Protein AF-A0A6N2MHB3-F1 (afdb_monomer)

InterPro domains:
  IPR006816 ELMO domain [PF04727] (66-157)
  IPR006816 ELMO domain [PS51335] (1-168)
  IPR050868 Engulfment and cell motility domain-containing protein [PTHR12771] (67-184)

pLDDT: mean 75.57, std 24.71, range [28.34, 98.5]

Sequence (187 aa):
MDGRGGSFVAVRRISQGLERGNNTCHSTSAEVVAGSAAWLGRGLSCVCAQRGEYDARPSFDLTPVQKSFQDLLQKREGDRSVWEYPFAVAGVNITFMLIQMLDLEAVKPRTLVGATFLKFLAENDSAFDLLYCITFKLMDHEWLTIQASYMDFNAVMKSTRCQLERELLSEDITLLEDLPSYTLLAQ

Radius of gyration: 18.68 Å; Cα contacts (8 Å, |Δi|>4): 139; chains: 1; bounding box: 52×52×45 Å

Mean predicted aligned error: 13.63 Å

Structure (mmCIF, N/CA/C/O backbone):
data_AF-A0A6N2MHB3-F1
#
_entry.id   AF-A0A6N2MHB3-F1
#
loop_
_atom_site.group_PDB
_atom_site.id
_atom_site.type_symbol
_atom_site.label_atom_id
_atom_site.label_alt_id
_atom_site.label_comp_id
_atom_site.label_asym_id
_atom_site.label_entity_id
_atom_site.label_seq_id
_atom_site.pdbx_PDB_ins_code
_atom_site.Cartn_x
_atom_site.Cartn_y
_atom_site.Cartn_z
_atom_site.occupancy
_atom_site.B_iso_or_equiv
_atom_site.auth_seq_id
_atom_site.auth_comp_id
_atom_site.auth_asym_id
_atom_site.auth_atom_id
_atom_site.pdbx_PDB_model_num
ATOM 1 N N . MET A 1 1 ? -7.499 -37.656 -27.628 1.00 39.53 1 MET A N 1
ATOM 2 C CA . MET A 1 1 ? -6.761 -36.415 -27.922 1.00 39.53 1 MET A CA 1
ATOM 3 C C . MET A 1 1 ? -6.951 -35.500 -26.741 1.00 39.53 1 MET A C 1
ATOM 5 O O . MET A 1 1 ? -8.068 -35.098 -26.441 1.00 39.53 1 MET A O 1
ATOM 9 N N . ASP A 1 2 ? -5.853 -35.344 -26.027 1.00 36.84 2 ASP A N 1
ATOM 10 C CA . ASP A 1 2 ? -5.722 -34.775 -24.701 1.00 36.84 2 ASP A CA 1
ATOM 11 C C . ASP A 1 2 ? -5.869 -33.253 -24.649 1.00 36.84 2 ASP A C 1
ATOM 13 O O . ASP A 1 2 ? -5.630 -32.544 -25.624 1.00 36.84 2 ASP A O 1
ATOM 17 N N . GLY A 1 3 ? -6.126 -32.775 -23.431 1.00 38.41 3 GLY A N 1
ATOM 18 C CA . GLY A 1 3 ? -5.298 -31.716 -22.865 1.00 38.41 3 GLY A CA 1
ATOM 19 C C . GLY A 1 3 ? -5.757 -30.283 -23.100 1.00 38.41 3 GLY A C 1
ATOM 20 O O . GLY A 1 3 ? -5.264 -29.586 -23.981 1.00 38.41 3 GLY A O 1
ATOM 21 N N . ARG A 1 4 ? -6.564 -29.766 -22.172 1.00 39.72 4 ARG A N 1
ATOM 22 C CA . ARG A 1 4 ? -6.443 -28.358 -21.770 1.00 39.72 4 ARG A CA 1
ATOM 23 C C . ARG A 1 4 ? -6.585 -28.250 -20.257 1.00 39.72 4 ARG A C 1
ATOM 25 O O . ARG A 1 4 ? -7.567 -27.748 -19.727 1.00 39.72 4 ARG A O 1
ATOM 32 N N . GLY A 1 5 ? -5.590 -28.818 -19.575 1.00 36.78 5 GLY A N 1
ATOM 33 C CA . GLY A 1 5 ? -5.376 -28.610 -18.151 1.00 36.78 5 GLY A CA 1
ATOM 34 C C . GLY A 1 5 ? -5.099 -27.132 -17.908 1.00 36.78 5 GLY A C 1
ATOM 35 O O . GLY A 1 5 ? -4.105 -26.595 -18.395 1.00 36.78 5 GLY A O 1
ATOM 36 N N . GLY A 1 6 ? -6.008 -26.469 -17.196 1.00 35.78 6 GLY A N 1
ATOM 37 C CA . GLY A 1 6 ? -5.756 -25.145 -16.653 1.00 35.78 6 GLY A CA 1
ATOM 38 C C . GLY A 1 6 ? -4.581 -25.236 -15.687 1.00 35.78 6 GLY A C 1
ATOM 39 O O . GLY A 1 6 ? -4.660 -25.920 -14.669 1.00 35.78 6 GLY A O 1
ATOM 40 N N . SER A 1 7 ? -3.480 -24.575 -16.028 1.00 40.09 7 SER A N 1
ATOM 41 C CA . SER A 1 7 ? -2.339 -24.417 -15.133 1.00 40.09 7 SER A CA 1
ATOM 42 C C . SER A 1 7 ? -2.729 -23.431 -14.033 1.00 40.09 7 SER A C 1
ATOM 44 O O . SER A 1 7 ? -2.545 -22.224 -14.173 1.00 40.09 7 SER A O 1
ATOM 46 N N . PHE A 1 8 ? -3.305 -23.941 -12.945 1.00 35.09 8 PHE A N 1
ATOM 47 C CA . PHE A 1 8 ? -3.437 -23.186 -11.705 1.00 35.09 8 PHE A CA 1
ATOM 48 C C . PHE A 1 8 ? -2.027 -22.974 -11.148 1.00 35.09 8 PHE A C 1
ATOM 50 O O . PHE A 1 8 ? -1.369 -23.919 -10.712 1.00 35.09 8 PHE A O 1
ATOM 57 N N . VAL A 1 9 ? -1.539 -21.736 -11.179 1.00 40.03 9 VAL A N 1
ATOM 58 C CA . VAL A 1 9 ? -0.317 -21.369 -10.461 1.00 40.03 9 VAL A CA 1
ATOM 59 C C . VAL A 1 9 ? -0.686 -21.285 -8.984 1.00 40.03 9 VAL A C 1
ATOM 61 O O . VAL A 1 9 ? -1.143 -20.258 -8.492 1.00 40.03 9 VAL A O 1
ATOM 64 N N . ALA A 1 10 ? -0.547 -22.402 -8.272 1.00 37.44 10 ALA A N 1
ATOM 65 C CA . ALA A 1 10 ? -0.596 -22.400 -6.820 1.00 37.44 10 ALA A CA 1
ATOM 66 C C . ALA A 1 10 ? 0.658 -21.682 -6.304 1.00 37.44 10 ALA A C 1
ATOM 68 O O . ALA A 1 10 ? 1.777 -22.183 -6.438 1.00 37.44 10 ALA A O 1
ATOM 69 N N . VAL A 1 11 ? 0.477 -20.493 -5.729 1.00 38.12 11 VAL A N 1
ATOM 70 C CA . VAL A 1 11 ? 1.548 -19.766 -5.044 1.00 38.12 11 VAL A CA 1
ATOM 71 C C . VAL A 1 11 ? 1.927 -20.565 -3.796 1.00 38.12 11 VAL A C 1
ATOM 73 O O . VAL A 1 11 ? 1.197 -20.599 -2.807 1.00 38.12 11 VAL A O 1
ATOM 76 N N . ARG A 1 12 ? 3.064 -21.263 -3.854 1.00 36.91 12 ARG A N 1
ATOM 77 C CA . ARG A 1 12 ? 3.658 -21.929 -2.690 1.00 36.91 12 ARG A CA 1
ATOM 78 C C . ARG A 1 12 ? 4.255 -20.881 -1.760 1.00 36.91 12 ARG A C 1
ATOM 80 O O . ARG A 1 12 ? 5.048 -20.044 -2.183 1.00 36.91 12 ARG A O 1
ATOM 87 N N . ARG A 1 13 ? 3.919 -20.975 -0.477 1.00 44.66 13 ARG A N 1
ATOM 88 C CA . ARG A 1 13 ? 4.475 -20.125 0.574 1.00 44.66 13 ARG A CA 1
ATOM 89 C C . ARG A 1 13 ? 5.773 -20.720 1.125 1.00 44.66 13 ARG A C 1
ATOM 91 O O . ARG A 1 13 ? 5.813 -21.899 1.465 1.00 44.66 13 ARG A O 1
ATOM 98 N N . ILE A 1 14 ? 6.818 -19.899 1.227 1.00 39.16 14 ILE A N 1
ATOM 99 C CA . ILE A 1 14 ? 8.118 -20.260 1.812 1.00 39.16 14 ILE A CA 1
ATOM 100 C C . ILE A 1 14 ? 7.992 -20.326 3.336 1.00 39.16 14 ILE A C 1
ATOM 102 O O . ILE A 1 14 ? 7.373 -19.465 3.955 1.00 39.16 14 ILE A O 1
ATOM 106 N N . SER A 1 15 ? 8.592 -21.355 3.929 1.00 34.16 15 SER A N 1
ATOM 107 C CA . SER A 1 15 ? 8.687 -21.575 5.368 1.00 34.16 15 SER A CA 1
ATOM 108 C C . SER A 1 15 ? 10.163 -21.762 5.748 1.00 34.16 15 SER A C 1
ATOM 110 O O . SER A 1 15 ? 10.804 -22.641 5.180 1.00 34.16 15 SER A O 1
ATOM 112 N N . GLN A 1 16 ? 10.717 -20.973 6.677 1.00 38.44 16 GLN A N 1
ATOM 113 C CA . GLN A 1 16 ? 12.042 -21.203 7.281 1.00 38.44 16 GLN A CA 1
ATOM 114 C C . GLN A 1 16 ? 11.950 -21.425 8.794 1.00 38.44 16 GLN A C 1
ATOM 116 O O . GLN A 1 16 ? 11.277 -20.673 9.503 1.00 38.44 16 GLN A O 1
ATOM 121 N N . GLY A 1 17 ? 12.594 -22.507 9.239 1.00 34.00 17 GLY A N 1
ATOM 122 C CA . GLY A 1 17 ? 12.798 -22.900 10.631 1.00 34.00 17 GLY A CA 1
ATOM 123 C C . GLY A 1 17 ? 13.968 -22.150 11.264 1.00 34.00 17 GLY A C 1
ATOM 124 O O . GLY A 1 17 ? 14.873 -21.688 10.574 1.00 34.00 17 GLY A O 1
ATOM 125 N N . LEU A 1 18 ? 13.886 -22.018 12.582 1.00 33.81 18 LEU A N 1
ATOM 126 C CA . LEU A 1 18 ? 14.735 -21.237 13.476 1.00 33.81 18 LEU A CA 1
ATOM 127 C C . LEU A 1 18 ? 16.101 -21.896 13.740 1.00 33.81 18 LEU A C 1
ATOM 129 O O . LEU A 1 18 ? 16.118 -23.045 14.155 1.00 33.81 18 LEU A O 1
ATOM 133 N N . GLU A 1 19 ? 17.192 -21.125 13.635 1.00 28.34 19 GLU A N 1
ATOM 134 C CA . GLU A 1 19 ? 18.367 -21.176 14.528 1.00 28.34 19 GLU A CA 1
ATOM 135 C C . GLU A 1 19 ? 19.031 -19.771 14.578 1.00 28.34 19 GLU A C 1
ATOM 137 O O . GLU A 1 19 ? 19.569 -19.274 13.596 1.00 28.34 19 GLU A O 1
ATOM 142 N N . ARG A 1 20 ? 18.955 -19.144 15.761 1.00 35.47 20 ARG A N 1
ATOM 143 C CA . ARG A 1 20 ? 19.978 -18.310 16.433 1.00 35.47 20 ARG A CA 1
ATOM 144 C C . ARG A 1 20 ? 20.647 -17.120 15.694 1.00 35.47 20 ARG A C 1
ATOM 146 O O . ARG A 1 20 ? 21.737 -17.242 15.151 1.00 35.47 20 ARG A O 1
ATOM 153 N N . GLY A 1 21 ? 20.112 -15.914 15.938 1.00 34.88 21 GLY A N 1
ATOM 154 C CA . GLY A 1 21 ? 20.880 -14.653 16.008 1.00 34.88 21 GLY A CA 1
ATOM 155 C C . GLY A 1 21 ? 20.801 -13.704 14.798 1.00 34.88 21 GLY A C 1
ATOM 156 O O . GLY A 1 21 ? 21.173 -14.069 13.693 1.00 34.88 21 GLY A O 1
ATOM 157 N N . ASN A 1 22 ? 20.428 -12.447 15.085 1.00 36.66 22 ASN A N 1
ATOM 158 C CA . ASN A 1 22 ? 20.337 -11.241 14.236 1.00 36.66 22 ASN A CA 1
ATOM 159 C C . ASN A 1 22 ? 19.101 -11.030 13.325 1.00 36.66 22 ASN A C 1
ATOM 161 O O . ASN A 1 22 ? 18.688 -11.890 12.553 1.00 36.66 22 ASN A O 1
ATOM 165 N N . ASN A 1 23 ? 18.562 -9.804 13.438 1.00 44.16 23 ASN A N 1
ATOM 166 C CA . ASN A 1 23 ? 17.377 -9.170 12.831 1.00 44.16 23 ASN A CA 1
ATOM 167 C C . ASN A 1 23 ? 16.981 -9.636 11.420 1.00 44.16 23 ASN A C 1
ATOM 169 O O . ASN A 1 23 ? 17.162 -8.918 10.437 1.00 44.16 23 ASN A O 1
ATOM 173 N N . THR A 1 24 ? 16.344 -10.801 11.332 1.00 35.97 24 THR A N 1
ATOM 174 C CA . THR A 1 24 ? 15.863 -11.348 10.063 1.00 35.97 24 THR A CA 1
ATOM 175 C C . THR A 1 24 ? 14.499 -12.004 10.273 1.00 35.97 24 THR A C 1
ATOM 177 O O . THR A 1 24 ? 14.322 -12.839 11.157 1.00 35.97 24 THR A O 1
ATOM 180 N N . CYS A 1 25 ? 13.505 -11.589 9.487 1.00 33.62 25 CYS A N 1
ATOM 181 C CA . CYS A 1 25 ? 12.133 -12.092 9.538 1.00 33.62 25 CYS A CA 1
ATOM 182 C C . CYS A 1 25 ? 12.030 -13.505 8.920 1.00 33.62 25 CYS A C 1
ATOM 184 O O . CYS A 1 25 ? 12.177 -13.667 7.707 1.00 33.62 25 CYS A O 1
ATOM 186 N N . HIS A 1 26 ? 11.741 -14.522 9.737 1.00 31.28 26 HIS A N 1
ATOM 187 C CA . HIS A 1 26 ? 11.532 -15.912 9.305 1.00 31.28 26 HIS A CA 1
ATOM 188 C C . HIS A 1 26 ? 10.235 -16.487 9.906 1.00 31.28 26 HIS A C 1
ATOM 190 O O . HIS A 1 26 ? 9.889 -16.178 11.042 1.00 31.28 26 HIS A O 1
ATOM 196 N N . SER A 1 27 ? 9.510 -17.325 9.154 1.00 36.12 27 SER A N 1
ATOM 197 C CA . SER A 1 27 ? 8.289 -18.032 9.592 1.00 36.12 27 SER A CA 1
ATOM 198 C C . SER A 1 27 ? 8.237 -19.433 8.965 1.00 36.12 27 SER A C 1
ATOM 200 O O . SER A 1 27 ? 8.610 -19.556 7.800 1.00 36.12 27 SER A O 1
ATOM 202 N N . THR A 1 28 ? 7.799 -20.470 9.703 1.00 33.25 28 THR A N 1
ATOM 203 C CA . THR A 1 28 ? 7.666 -21.884 9.264 1.00 33.25 28 THR A CA 1
ATOM 204 C C . THR A 1 28 ? 6.246 -22.470 9.441 1.00 33.25 28 THR A C 1
ATOM 206 O O . THR A 1 28 ? 5.480 -21.986 10.264 1.00 33.25 28 THR A O 1
ATOM 209 N N . SER A 1 29 ? 5.956 -23.510 8.636 1.00 40.91 29 SER A N 1
ATOM 210 C CA . SER A 1 29 ? 4.721 -24.255 8.253 1.00 40.91 29 SER A CA 1
ATOM 211 C C . SER A 1 29 ? 3.823 -24.845 9.363 1.00 40.91 29 SER A C 1
ATOM 213 O O . SER A 1 29 ? 4.296 -25.044 10.470 1.00 40.91 29 SER A O 1
ATOM 215 N N . ALA A 1 30 ? 2.598 -25.350 9.132 1.00 34.53 30 ALA A N 1
ATOM 216 C CA . ALA A 1 30 ? 1.521 -25.163 8.143 1.00 34.53 30 ALA A CA 1
ATOM 217 C C . ALA A 1 30 ? 0.322 -26.016 8.626 1.00 34.53 30 ALA A C 1
ATOM 219 O O . ALA A 1 30 ? 0.483 -27.219 8.817 1.00 34.53 30 ALA A O 1
ATOM 220 N N . GLU A 1 31 ? -0.871 -25.435 8.754 1.00 28.66 31 GLU A N 1
ATOM 221 C CA . GLU A 1 31 ? -2.130 -26.182 8.877 1.00 28.66 31 GLU A CA 1
ATOM 222 C C . GLU A 1 31 ? -3.105 -25.674 7.813 1.00 28.66 31 GLU A C 1
ATOM 224 O O . GLU A 1 31 ? -3.301 -24.468 7.651 1.00 28.66 31 GLU A O 1
ATOM 229 N N . VAL A 1 32 ? -3.689 -26.596 7.047 1.00 38.06 32 VAL A N 1
ATOM 230 C CA . VAL A 1 32 ? -4.777 -26.284 6.118 1.00 38.06 32 VAL A CA 1
ATOM 231 C C . VAL A 1 32 ? -6.048 -26.203 6.950 1.00 38.06 32 VAL A C 1
ATOM 233 O O . VAL A 1 32 ? -6.678 -27.221 7.227 1.00 38.06 32 VAL A O 1
ATOM 236 N N . VAL A 1 33 ? -6.415 -24.997 7.372 1.00 38.03 33 VAL A N 1
ATOM 237 C CA . VAL A 1 33 ? -7.719 -24.743 7.983 1.00 38.03 33 VAL A CA 1
ATOM 238 C C . VAL A 1 33 ? -8.576 -24.047 6.940 1.00 38.03 33 VAL A C 1
ATOM 240 O O . VAL A 1 33 ? -8.228 -22.976 6.448 1.00 38.03 33 VAL A O 1
ATOM 243 N N . ALA A 1 34 ? -9.687 -24.683 6.571 1.00 40.19 34 ALA A N 1
ATOM 244 C CA . ALA A 1 34 ? -10.743 -24.037 5.809 1.00 40.19 34 ALA A CA 1
ATOM 245 C C . ALA A 1 34 ? -11.191 -22.791 6.592 1.00 40.19 34 ALA A C 1
ATOM 247 O O . ALA A 1 34 ? -11.795 -22.913 7.656 1.00 40.19 34 ALA A O 1
ATOM 248 N N . GLY A 1 35 ? -10.8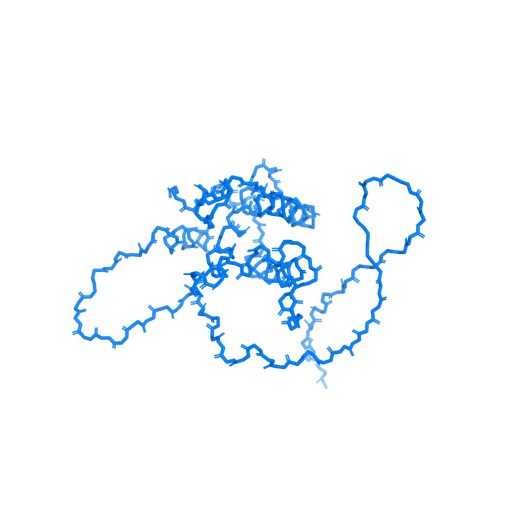07 -21.608 6.108 1.00 39.44 35 GLY A N 1
ATOM 249 C CA . GLY A 1 35 ? -11.076 -20.341 6.777 1.00 39.44 35 GLY A CA 1
ATOM 250 C C . GLY A 1 35 ? -12.576 -20.135 6.960 1.00 39.44 35 GLY A C 1
ATOM 251 O O . GLY A 1 35 ? -13.343 -20.168 5.996 1.00 39.44 35 GLY A O 1
ATOM 252 N N . SER A 1 36 ? -12.995 -19.943 8.209 1.00 38.12 36 SER A N 1
ATOM 253 C CA . SER A 1 36 ? -14.367 -19.596 8.563 1.00 38.12 36 SER A CA 1
ATOM 254 C C . SER A 1 36 ? -14.808 -18.346 7.806 1.00 38.12 36 SER A C 1
ATOM 256 O O . SER A 1 36 ? -14.154 -17.306 7.850 1.00 38.12 36 SER A O 1
ATOM 258 N N . ALA A 1 37 ? -15.966 -18.434 7.158 1.00 42.00 37 ALA A N 1
ATOM 259 C CA . ALA A 1 37 ? -16.557 -17.391 6.327 1.00 42.00 37 ALA A CA 1
ATOM 260 C C . ALA A 1 37 ? -17.161 -16.216 7.137 1.00 42.00 37 ALA A C 1
ATOM 262 O O . ALA A 1 37 ? -18.194 -15.657 6.773 1.00 42.00 37 ALA A O 1
ATOM 263 N N . ALA A 1 38 ? -16.535 -15.845 8.258 1.00 49.72 38 ALA A N 1
ATOM 264 C CA . ALA A 1 38 ? -17.048 -14.864 9.216 1.00 49.72 38 ALA A CA 1
ATOM 265 C C . ALA A 1 38 ? -17.007 -13.407 8.704 1.00 49.72 38 ALA A C 1
ATOM 267 O O . ALA A 1 38 ? -17.595 -12.525 9.325 1.00 49.72 38 ALA A O 1
ATOM 268 N N . TRP A 1 39 ? -16.368 -13.158 7.557 1.00 45.66 39 TRP A N 1
ATOM 269 C CA . TRP A 1 39 ? -16.228 -11.828 6.947 1.00 45.66 39 TRP A CA 1
ATOM 270 C C . TRP A 1 39 ? -17.245 -11.540 5.837 1.00 45.66 39 TRP A C 1
ATOM 272 O O . TRP A 1 39 ? -17.357 -10.403 5.391 1.00 45.66 39 TRP A O 1
ATOM 282 N N . LEU A 1 40 ? -18.050 -12.529 5.426 1.00 50.38 40 LEU A N 1
ATOM 283 C CA . LEU A 1 40 ? -19.026 -12.393 4.331 1.00 50.38 40 LEU A CA 1
ATOM 284 C C . LEU A 1 40 ? -20.207 -11.441 4.628 1.00 50.38 40 LEU A C 1
ATOM 286 O O . LEU A 1 40 ? -21.096 -11.301 3.794 1.00 50.38 40 LEU A O 1
ATOM 290 N N . GLY A 1 41 ? -20.239 -10.793 5.796 1.00 43.91 41 GLY A N 1
ATOM 291 C CA . GLY A 1 41 ? -21.317 -9.885 6.204 1.00 43.91 41 GLY A CA 1
ATOM 292 C C . GLY A 1 41 ? -21.006 -8.388 6.100 1.00 43.91 41 GLY A C 1
ATOM 293 O O . GLY A 1 41 ? -21.919 -7.585 6.266 1.00 43.91 41 GLY A O 1
ATOM 294 N N . ARG A 1 42 ? -19.752 -7.988 5.848 1.00 50.03 42 ARG A N 1
ATOM 295 C CA . ARG A 1 42 ? -19.368 -6.578 5.653 1.00 50.03 42 ARG A CA 1
ATOM 296 C C . ARG A 1 42 ? -18.636 -6.484 4.324 1.00 50.03 42 ARG A C 1
ATOM 298 O O . ARG A 1 42 ? -17.466 -6.837 4.235 1.00 50.03 42 ARG A O 1
ATOM 305 N N . GLY A 1 43 ? -19.381 -6.157 3.272 1.00 45.59 43 GLY A N 1
ATOM 306 C CA . GLY A 1 43 ? -18.882 -6.175 1.901 1.00 45.59 43 GLY A CA 1
ATOM 307 C C . GLY A 1 43 ? -17.639 -5.304 1.752 1.00 45.59 43 GLY A C 1
ATOM 308 O O . GLY A 1 43 ? -17.707 -4.100 1.965 1.00 45.59 43 GLY A O 1
ATOM 309 N N . LEU A 1 44 ? -16.521 -5.920 1.371 1.00 47.06 44 LEU A N 1
ATOM 310 C CA . LEU A 1 44 ? -15.371 -5.207 0.828 1.00 47.06 44 LEU A CA 1
ATOM 311 C C . LEU A 1 44 ? -15.837 -4.616 -0.505 1.00 47.06 44 LEU A C 1
ATOM 313 O O . LEU A 1 44 ? -16.098 -5.366 -1.453 1.00 47.06 44 LEU A O 1
ATOM 317 N N . SER A 1 45 ? -16.053 -3.301 -0.547 1.00 50.16 45 SER A N 1
ATOM 318 C CA . SER A 1 45 ? -16.455 -2.630 -1.778 1.00 50.16 45 SER A CA 1
ATOM 319 C C . SER A 1 45 ? -15.325 -2.806 -2.781 1.00 50.16 45 SER A C 1
ATOM 321 O O . SER A 1 45 ? -14.166 -2.523 -2.491 1.00 50.16 45 SER A O 1
ATOM 323 N N . CYS A 1 46 ? -15.614 -3.316 -3.977 1.00 46.78 46 CYS A N 1
ATOM 324 C CA . CYS A 1 46 ? -14.589 -3.291 -5.003 1.00 46.78 46 CYS A CA 1
ATOM 325 C C . CYS A 1 46 ? -14.292 -1.819 -5.325 1.00 46.78 46 CYS A C 1
ATOM 327 O O . CYS A 1 46 ? -15.170 -1.097 -5.799 1.00 46.78 46 CYS A O 1
ATOM 329 N N . VAL A 1 47 ? -13.040 -1.396 -5.131 1.00 52.34 47 VAL A N 1
ATOM 330 C CA . VAL A 1 47 ? -12.529 -0.055 -5.490 1.00 52.34 47 VAL A CA 1
ATOM 331 C C . VAL A 1 47 ? -12.924 0.354 -6.925 1.00 52.34 47 VAL A C 1
ATOM 333 O O . VAL A 1 47 ? -13.040 1.535 -7.241 1.00 52.34 47 VAL A O 1
ATOM 336 N N . CYS A 1 48 ? -13.201 -0.623 -7.793 1.00 46.66 48 CYS A N 1
ATOM 337 C CA . CYS A 1 48 ? -13.571 -0.438 -9.192 1.00 46.66 48 CYS A CA 1
ATOM 338 C C . CYS A 1 48 ? -15.075 -0.206 -9.467 1.00 46.66 48 CYS A C 1
ATOM 340 O O . CYS A 1 48 ? -15.411 0.085 -10.614 1.00 46.66 48 CYS A O 1
ATOM 342 N N . ALA A 1 49 ? -15.993 -0.359 -8.500 1.00 44.50 49 ALA A N 1
ATOM 343 C CA . ALA A 1 49 ? -17.432 -0.227 -8.775 1.00 44.50 49 ALA A CA 1
ATOM 344 C C . ALA A 1 49 ? -18.240 0.392 -7.624 1.00 44.50 49 ALA A C 1
ATOM 346 O O . ALA A 1 49 ? -19.077 -0.262 -7.010 1.00 44.50 49 ALA A O 1
ATOM 347 N N . GLN A 1 50 ? -18.090 1.697 -7.404 1.00 43.72 50 GLN A N 1
ATOM 348 C CA . GLN A 1 50 ? -19.136 2.470 -6.731 1.00 43.72 50 GLN A CA 1
ATOM 349 C C . GLN A 1 50 ? -20.062 3.085 -7.799 1.00 43.72 50 GLN A C 1
ATOM 351 O O . GLN A 1 50 ? -19.913 4.242 -8.185 1.00 43.72 50 GLN A O 1
ATOM 356 N N . ARG A 1 51 ? -21.015 2.302 -8.328 1.00 42.22 51 ARG A N 1
ATOM 357 C CA . ARG A 1 51 ? -22.146 2.841 -9.107 1.00 42.22 51 ARG A CA 1
ATOM 358 C C . ARG A 1 51 ? -23.314 3.057 -8.148 1.00 42.22 51 ARG A C 1
ATOM 360 O O . ARG A 1 51 ? -24.056 2.128 -7.859 1.00 42.22 51 ARG A O 1
ATOM 367 N N . GLY A 1 52 ? -23.427 4.274 -7.620 1.00 46.91 52 GLY A N 1
ATOM 368 C CA . GLY A 1 52 ? -24.571 4.706 -6.820 1.00 46.91 52 GLY A CA 1
ATOM 369 C C . GLY A 1 52 ? -25.805 4.902 -7.699 1.00 46.91 52 GLY A C 1
ATOM 370 O O . GLY A 1 52 ? -25.762 5.612 -8.702 1.00 46.91 52 GLY A O 1
ATOM 371 N N . GLU A 1 53 ? -26.893 4.247 -7.320 1.00 57.62 53 GLU A N 1
ATOM 372 C CA . GLU A 1 53 ? -28.188 4.255 -7.990 1.00 57.62 53 GLU A CA 1
ATOM 373 C C . GLU A 1 53 ? -29.066 5.351 -7.372 1.00 57.62 53 GLU A C 1
ATOM 375 O O . GLU A 1 53 ? -29.894 5.068 -6.518 1.00 57.62 53 GLU A O 1
ATOM 380 N N . TYR A 1 54 ? -28.851 6.618 -7.753 1.00 44.34 54 TYR A N 1
ATOM 381 C CA . TYR A 1 54 ? -29.752 7.731 -7.420 1.00 44.34 54 TYR A CA 1
ATOM 382 C C . TYR A 1 54 ? -29.770 8.740 -8.577 1.00 44.34 54 TYR A C 1
ATOM 384 O O . TYR A 1 54 ? -28.749 9.342 -8.911 1.00 44.34 54 TYR A O 1
ATOM 392 N N . ASP A 1 55 ? -30.937 8.901 -9.205 1.00 42.38 55 ASP A N 1
ATOM 393 C CA . ASP A 1 55 ? -31.210 9.836 -10.300 1.00 42.38 55 ASP A CA 1
ATOM 394 C C . ASP A 1 55 ? -31.040 11.305 -9.869 1.00 42.38 55 ASP A C 1
ATOM 396 O O . ASP A 1 55 ? -31.983 11.988 -9.478 1.00 42.38 55 ASP A O 1
ATOM 400 N N . ALA A 1 56 ? -29.823 11.821 -9.986 1.00 42.75 56 ALA A N 1
ATOM 401 C CA . ALA A 1 56 ? -29.529 13.228 -10.227 1.00 42.75 56 ALA A CA 1
ATOM 402 C C . ALA A 1 56 ? -28.137 13.276 -10.858 1.00 42.75 56 ALA A C 1
ATOM 404 O O . ALA A 1 56 ? -27.229 12.623 -10.355 1.00 42.75 56 ALA A O 1
ATOM 405 N N . ARG A 1 57 ? -27.967 13.992 -11.978 1.00 53.72 57 ARG A N 1
ATOM 406 C CA . ARG A 1 57 ? -26.692 14.093 -12.718 1.00 53.72 57 ARG A CA 1
ATOM 407 C C . ARG A 1 57 ? -25.497 14.211 -11.746 1.00 53.72 57 ARG A C 1
ATOM 409 O O . ARG A 1 57 ? -25.355 15.277 -11.145 1.00 53.72 57 ARG A O 1
ATOM 416 N N . PRO A 1 58 ? -24.648 13.179 -11.582 1.00 48.38 58 PRO A N 1
ATOM 417 C CA . PRO A 1 58 ? -23.518 13.278 -10.678 1.00 48.38 58 PRO A CA 1
ATOM 418 C C . PRO A 1 58 ? -22.442 14.104 -11.374 1.00 48.38 58 PRO A C 1
ATOM 420 O O . PRO A 1 58 ? -22.113 13.850 -12.536 1.00 48.38 58 PRO A O 1
ATOM 423 N N . SER A 1 59 ? -21.894 15.096 -10.676 1.00 48.53 59 SER A N 1
ATOM 424 C CA . SER A 1 59 ? -20.594 15.643 -11.056 1.00 48.53 59 SER A CA 1
ATOM 425 C C . SER A 1 59 ? -19.618 14.469 -11.114 1.00 48.53 59 SER A C 1
ATOM 427 O O . SER A 1 59 ? -19.467 13.744 -10.135 1.00 48.53 59 SER A O 1
ATOM 429 N N . PHE A 1 60 ? -19.022 14.245 -12.280 1.00 53.47 60 PHE A N 1
ATOM 430 C CA . PHE A 1 60 ? -18.103 13.147 -12.598 1.00 53.47 60 PHE A CA 1
ATOM 431 C C . PHE A 1 60 ? -16.725 13.304 -11.921 1.00 53.47 60 PHE A C 1
ATOM 433 O O . PHE A 1 60 ? -15.717 12.855 -12.463 1.00 53.47 60 PHE A O 1
ATOM 440 N N . ASP A 1 61 ? -16.649 13.948 -10.758 1.00 58.94 61 ASP A N 1
ATOM 441 C CA . ASP A 1 61 ? -15.378 14.149 -10.071 1.00 58.94 61 ASP A CA 1
ATOM 442 C C . ASP A 1 61 ? -15.110 12.973 -9.139 1.00 58.94 61 ASP A C 1
ATOM 444 O O . ASP A 1 61 ? -15.684 12.843 -8.057 1.00 58.94 61 ASP A O 1
ATOM 448 N N . LEU A 1 62 ? -14.236 12.086 -9.612 1.00 65.88 62 LEU A N 1
ATOM 449 C CA . LEU A 1 62 ? -13.625 11.037 -8.807 1.00 65.88 62 LEU A CA 1
ATOM 450 C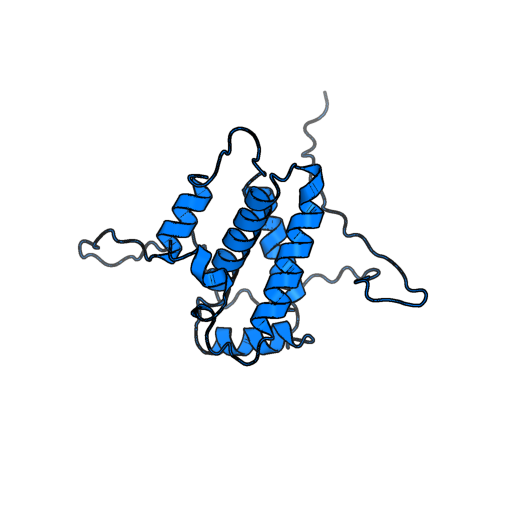 C . LEU A 1 62 ? -12.940 11.657 -7.587 1.00 65.88 62 LEU A C 1
ATOM 452 O O . LEU A 1 62 ? -12.324 12.722 -7.681 1.00 65.88 62 LEU A O 1
ATOM 456 N N . THR A 1 63 ? -12.983 10.959 -6.452 1.00 80.00 63 THR A N 1
ATOM 457 C CA . THR A 1 63 ? -12.167 11.350 -5.300 1.00 80.00 63 THR A CA 1
ATOM 458 C C . THR A 1 63 ? -10.677 11.321 -5.682 1.00 80.00 63 THR A C 1
ATOM 460 O O . THR A 1 63 ? -10.288 10.559 -6.575 1.00 80.00 63 THR A O 1
ATOM 463 N N . PRO A 1 64 ? -9.807 12.103 -5.014 1.00 81.12 64 PRO A N 1
ATOM 464 C CA . PRO A 1 64 ? -8.369 12.095 -5.297 1.00 81.12 64 PRO A CA 1
ATOM 465 C C . PRO A 1 64 ? -7.763 10.683 -5.294 1.00 81.12 64 PRO A C 1
ATOM 467 O O . PRO A 1 64 ? -7.033 10.315 -6.210 1.00 81.12 64 PRO A O 1
ATOM 470 N N . VAL A 1 65 ? -8.172 9.845 -4.336 1.00 83.44 65 VAL A N 1
ATOM 471 C CA . VAL A 1 65 ? -7.752 8.438 -4.238 1.00 83.44 65 VAL A CA 1
ATOM 472 C C . VAL A 1 65 ? -8.219 7.619 -5.444 1.00 83.44 65 VAL A C 1
ATOM 474 O O . VAL A 1 65 ? -7.434 6.864 -6.014 1.00 83.44 65 VAL A O 1
ATOM 477 N N . GLN A 1 66 ? -9.474 7.782 -5.876 1.00 83.12 66 GLN A N 1
ATOM 478 C CA . GLN A 1 66 ? -10.001 7.088 -7.055 1.00 83.12 66 GLN A CA 1
ATOM 479 C C . GLN A 1 66 ? -9.259 7.491 -8.332 1.00 83.12 66 GLN A C 1
ATOM 481 O O . GLN A 1 66 ? -8.928 6.629 -9.146 1.00 83.12 66 GLN A O 1
ATOM 486 N N . LYS A 1 67 ? -8.961 8.784 -8.496 1.00 86.50 67 LYS A N 1
ATOM 487 C CA . LYS A 1 67 ? -8.189 9.287 -9.635 1.00 86.50 67 LYS A CA 1
ATOM 488 C C . LYS A 1 67 ? -6.766 8.724 -9.631 1.00 86.50 67 LYS A C 1
ATOM 490 O O . LYS A 1 67 ? -6.328 8.173 -10.637 1.00 86.50 67 LYS A O 1
ATOM 495 N N . SER A 1 68 ? -6.091 8.767 -8.486 1.00 88.31 68 SER A N 1
ATOM 496 C CA . SER A 1 68 ? -4.735 8.236 -8.329 1.00 88.31 68 SER A CA 1
ATOM 497 C C . SER A 1 68 ? -4.660 6.730 -8.606 1.00 88.31 68 SER A C 1
ATOM 499 O O . SER A 1 68 ? -3.759 6.249 -9.299 1.00 88.31 68 SER A O 1
ATOM 501 N N . PHE A 1 69 ? -5.654 5.967 -8.142 1.00 87.75 69 PHE A N 1
ATOM 502 C CA . PHE A 1 69 ? -5.744 4.541 -8.441 1.00 87.75 69 PHE A CA 1
ATOM 503 C C . PHE A 1 69 ? -6.067 4.277 -9.921 1.00 87.75 69 PHE A C 1
ATOM 505 O O . PHE A 1 69 ? -5.553 3.322 -10.503 1.00 87.75 69 PHE A O 1
ATOM 512 N N . GLN A 1 70 ? -6.862 5.132 -10.573 1.00 88.56 70 GLN A N 1
ATOM 513 C CA . GLN A 1 70 ? -7.101 5.053 -12.016 1.00 88.56 70 GLN A CA 1
ATOM 514 C C . GLN A 1 70 ? -5.826 5.331 -12.825 1.00 88.56 70 GLN A C 1
ATOM 516 O O . GLN A 1 70 ? -5.546 4.615 -13.789 1.00 88.56 70 GLN A O 1
ATOM 521 N N . ASP A 1 71 ? -5.033 6.323 -12.427 1.00 90.06 71 ASP A N 1
ATOM 522 C CA . ASP A 1 71 ? -3.748 6.622 -13.060 1.00 90.06 71 ASP A CA 1
ATOM 523 C C . ASP A 1 71 ? -2.748 5.466 -12.858 1.00 90.06 71 ASP A C 1
ATOM 525 O O . ASP A 1 71 ? -2.019 5.101 -13.786 1.00 90.06 71 ASP A O 1
ATOM 529 N N . LEU A 1 72 ? -2.788 4.807 -11.693 1.00 90.50 72 LEU A N 1
ATOM 530 C CA . LEU A 1 72 ? -2.032 3.587 -11.398 1.00 90.50 72 LEU A CA 1
ATOM 531 C C . LEU A 1 72 ? -2.486 2.380 -12.242 1.00 90.50 72 LEU A C 1
ATOM 533 O O . LEU A 1 72 ? -1.641 1.645 -12.756 1.00 90.50 72 LEU A O 1
ATOM 537 N N . LEU A 1 73 ? -3.798 2.183 -12.418 1.00 89.00 73 LEU A N 1
ATOM 538 C CA . LEU A 1 73 ? -4.379 1.150 -13.291 1.00 89.00 73 LEU A CA 1
ATOM 539 C C . LEU A 1 73 ? -3.944 1.333 -14.746 1.00 89.00 73 LEU A C 1
ATOM 541 O O . LEU A 1 73 ? -3.671 0.360 -15.444 1.00 89.00 73 LEU A O 1
ATOM 545 N N . GLN A 1 74 ? -3.870 2.586 -15.192 1.00 88.81 74 GLN A N 1
ATOM 546 C CA . GLN A 1 74 ? -3.428 2.949 -16.536 1.00 88.81 74 GLN A CA 1
ATOM 547 C C . GLN A 1 74 ? -1.908 3.073 -16.659 1.00 88.81 74 GLN A C 1
ATOM 549 O O . GLN A 1 74 ? -1.423 3.382 -17.745 1.00 88.81 74 GLN A O 1
ATOM 554 N N . LYS A 1 75 ? -1.164 2.844 -15.567 1.00 87.56 75 LYS A N 1
ATOM 555 C CA . LYS A 1 75 ? 0.301 2.904 -15.534 1.00 87.56 75 LYS A CA 1
ATOM 556 C C . LYS A 1 75 ? 0.853 4.222 -16.095 1.00 87.56 75 LYS A C 1
ATOM 558 O O . LYS A 1 75 ? 1.831 4.226 -16.832 1.00 87.56 75 LYS A O 1
ATOM 563 N N . ARG A 1 76 ? 0.231 5.353 -15.747 1.00 87.81 76 ARG A N 1
ATOM 564 C CA . ARG A 1 76 ? 0.587 6.668 -16.319 1.00 87.81 76 ARG A CA 1
ATOM 565 C C . ARG A 1 76 ? 1.897 7.260 -15.802 1.00 87.81 76 ARG A C 1
ATOM 567 O O . ARG A 1 76 ? 2.491 8.095 -16.473 1.00 87.81 76 ARG A O 1
ATOM 574 N N . GLU A 1 77 ? 2.327 6.858 -14.613 1.00 86.62 77 GLU A N 1
ATOM 575 C CA . GLU A 1 77 ? 3.549 7.354 -13.971 1.00 86.62 77 GLU A CA 1
ATOM 576 C C . GLU A 1 77 ? 4.756 6.481 -14.326 1.00 86.62 77 GLU A C 1
ATOM 578 O O . GLU A 1 77 ? 4.631 5.260 -14.311 1.00 86.62 77 GLU A O 1
ATOM 583 N N . GLY A 1 78 ? 5.930 7.079 -14.556 1.00 85.06 78 GLY A N 1
ATOM 584 C CA . GLY A 1 78 ? 7.194 6.368 -14.810 1.00 85.06 78 GLY A CA 1
ATOM 585 C C . GLY A 1 78 ? 7.366 5.833 -16.242 1.00 85.06 78 GLY A C 1
ATOM 586 O O . GLY A 1 78 ? 6.422 5.780 -17.026 1.00 85.06 78 GLY A O 1
ATOM 587 N N . ASP A 1 79 ? 8.590 5.421 -16.596 1.00 81.00 79 ASP A N 1
ATOM 588 C CA . ASP A 1 79 ? 8.869 4.770 -17.886 1.00 81.00 79 ASP A CA 1
ATOM 589 C C . ASP A 1 79 ? 8.528 3.274 -17.823 1.00 81.00 79 ASP A C 1
ATOM 591 O O . ASP A 1 79 ? 9.335 2.418 -17.450 1.00 81.00 79 ASP A O 1
ATOM 595 N N . ARG A 1 80 ? 7.277 2.969 -18.166 1.00 81.81 80 ARG A N 1
ATOM 596 C CA . ARG A 1 80 ? 6.701 1.620 -18.073 1.00 81.81 80 ARG A CA 1
ATOM 597 C C . ARG A 1 80 ? 7.104 0.693 -19.200 1.00 81.81 80 ARG A C 1
ATOM 599 O O . ARG A 1 80 ? 6.896 -0.504 -19.082 1.00 81.81 80 ARG A O 1
ATOM 606 N N . SER A 1 81 ? 7.709 1.215 -20.263 1.00 73.31 81 SER A N 1
ATOM 607 C CA . SER A 1 81 ? 8.154 0.375 -21.375 1.00 73.31 81 SER A CA 1
ATOM 608 C C . SER A 1 81 ? 9.266 -0.601 -20.966 1.00 73.31 81 SER A C 1
ATOM 610 O O . SER A 1 81 ? 9.435 -1.640 -21.604 1.00 73.31 81 SER A O 1
ATOM 612 N N . VAL A 1 82 ? 9.988 -0.291 -19.882 1.00 67.81 82 VAL A N 1
ATOM 613 C CA . VAL A 1 82 ? 11.145 -1.061 -19.407 1.00 67.81 82 VAL A CA 1
ATOM 614 C C . VAL A 1 82 ? 10.895 -1.727 -18.047 1.00 67.81 82 VAL A C 1
ATOM 616 O O . VAL A 1 82 ? 11.362 -2.841 -17.822 1.00 67.81 82 VAL A O 1
ATOM 619 N N . TRP A 1 83 ? 10.128 -1.091 -17.153 1.00 80.69 83 TRP A N 1
ATOM 620 C CA . TRP A 1 83 ? 10.024 -1.484 -15.738 1.00 80.69 83 TRP A CA 1
ATOM 621 C C . TRP A 1 83 ? 8.583 -1.787 -15.318 1.00 80.69 83 TRP A C 1
ATOM 623 O O . TRP A 1 83 ? 8.055 -1.198 -14.373 1.00 80.69 83 TRP A O 1
ATOM 633 N N . GLU A 1 84 ? 7.915 -2.694 -16.028 1.00 88.38 84 GLU A N 1
ATOM 634 C CA . GLU A 1 84 ? 6.534 -3.077 -15.723 1.00 88.38 84 GLU A CA 1
ATOM 635 C C . GLU A 1 84 ? 6.454 -4.365 -14.890 1.00 88.38 84 GLU A C 1
ATOM 637 O O . GLU A 1 84 ? 7.140 -5.354 -15.153 1.00 88.38 84 GLU A O 1
ATOM 642 N N . TYR A 1 85 ? 5.560 -4.370 -13.898 1.00 93.25 85 TYR A N 1
ATOM 643 C CA . TYR A 1 85 ? 5.109 -5.584 -13.223 1.00 93.25 85 TYR A CA 1
ATOM 644 C C . TYR A 1 85 ? 3.683 -5.948 -13.657 1.00 93.25 85 TYR A C 1
ATOM 646 O O . TYR A 1 85 ? 2.870 -5.056 -13.920 1.00 93.25 85 TYR A O 1
ATOM 654 N N . PRO A 1 86 ? 3.305 -7.241 -13.640 1.00 92.75 86 PRO A N 1
ATOM 655 C CA . PRO A 1 86 ? 1.938 -7.638 -13.955 1.00 92.75 86 PRO A CA 1
ATOM 656 C C . PRO A 1 86 ? 0.959 -7.112 -12.894 1.00 92.75 86 PRO A C 1
ATOM 658 O O . PRO A 1 86 ? 0.970 -7.562 -11.745 1.00 92.75 86 PRO A O 1
ATOM 661 N N . PHE A 1 87 ? 0.084 -6.179 -13.279 1.00 93.12 87 PHE A N 1
ATOM 662 C CA . PHE A 1 87 ? -0.797 -5.457 -12.349 1.00 93.12 87 PHE A CA 1
ATOM 663 C C . PHE A 1 87 ? -1.654 -6.383 -11.473 1.00 93.12 87 PHE A C 1
ATOM 665 O O . PHE A 1 87 ? -1.713 -6.221 -10.257 1.00 93.12 87 PHE A O 1
ATOM 672 N N . ALA A 1 88 ? -2.290 -7.394 -12.071 1.00 94.06 88 ALA A N 1
ATOM 673 C CA . ALA A 1 88 ? -3.138 -8.327 -11.330 1.00 94.06 88 ALA A CA 1
ATOM 674 C C . ALA A 1 88 ? -2.337 -9.184 -10.333 1.00 94.06 88 ALA A C 1
ATOM 676 O O . ALA A 1 88 ? -2.808 -9.452 -9.229 1.00 94.06 88 ALA A O 1
ATOM 677 N N . VAL A 1 89 ? -1.110 -9.582 -10.695 1.00 95.62 89 VAL A N 1
ATOM 678 C CA . VAL A 1 89 ? -0.227 -10.356 -9.807 1.00 95.62 89 VAL A CA 1
ATOM 679 C C . VAL A 1 89 ? 0.187 -9.506 -8.610 1.00 95.62 89 VAL A C 1
ATOM 681 O O . VAL A 1 89 ? 0.133 -9.990 -7.481 1.00 95.62 89 VAL A O 1
ATOM 684 N N . ALA A 1 90 ? 0.529 -8.237 -8.834 1.00 96.25 90 ALA A N 1
ATOM 685 C CA . ALA A 1 90 ? 0.755 -7.271 -7.764 1.00 96.25 90 ALA A CA 1
ATOM 686 C C . ALA A 1 90 ? -0.460 -7.132 -6.846 1.00 96.25 90 ALA A C 1
ATOM 688 O O . ALA A 1 90 ? -0.329 -7.323 -5.640 1.00 96.25 90 ALA A O 1
ATOM 689 N N . GLY A 1 91 ? -1.644 -6.894 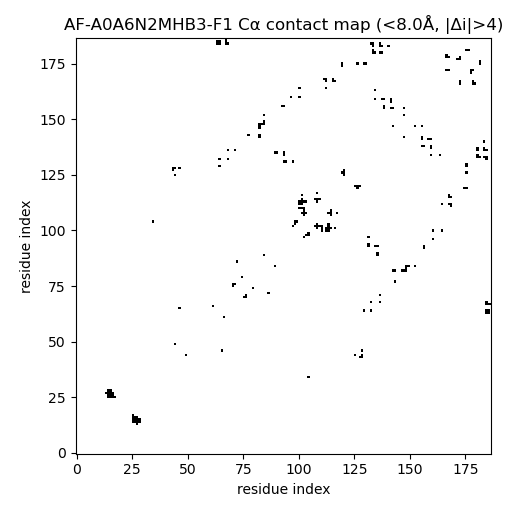-7.416 1.00 96.88 91 GLY A N 1
ATOM 690 C CA . GLY A 1 91 ? -2.873 -6.724 -6.647 1.00 96.88 91 GLY A CA 1
ATOM 691 C C . GLY A 1 91 ? -3.170 -7.911 -5.732 1.00 96.88 91 GLY A C 1
ATOM 692 O O . GLY A 1 91 ? -3.402 -7.715 -4.543 1.00 96.88 91 GLY A O 1
ATOM 693 N N . VAL A 1 92 ? -3.081 -9.140 -6.251 1.00 96.44 92 VAL A N 1
ATOM 694 C CA . VAL A 1 92 ? -3.301 -10.361 -5.459 1.00 96.44 92 VAL A CA 1
ATOM 695 C C . VAL A 1 92 ? -2.255 -10.510 -4.348 1.00 96.44 92 VAL A C 1
ATOM 697 O O . VAL A 1 92 ? -2.608 -10.831 -3.213 1.00 96.44 92 VAL A O 1
ATOM 700 N N . ASN A 1 93 ? -0.975 -10.250 -4.634 1.00 97.62 93 ASN A N 1
ATOM 701 C CA . ASN A 1 93 ? 0.086 -10.340 -3.625 1.00 97.62 93 ASN A CA 1
ATOM 702 C C . ASN A 1 93 ? -0.067 -9.282 -2.524 1.00 97.62 93 ASN A C 1
ATOM 704 O O . ASN A 1 93 ? 0.112 -9.609 -1.351 1.00 97.62 93 ASN A O 1
ATOM 708 N N . ILE A 1 94 ? -0.449 -8.053 -2.878 1.00 98.25 94 ILE A N 1
ATOM 709 C CA . ILE A 1 94 ? -0.762 -6.985 -1.920 1.00 98.25 94 ILE A CA 1
ATOM 710 C C . ILE A 1 94 ? -1.937 -7.397 -1.034 1.00 98.25 94 ILE A C 1
ATOM 712 O O . ILE A 1 94 ? -1.830 -7.316 0.188 1.00 98.25 94 ILE A O 1
ATOM 716 N N . THR A 1 95 ? -3.027 -7.908 -1.615 1.00 96.88 95 THR A N 1
ATOM 717 C CA . THR A 1 95 ? -4.180 -8.383 -0.839 1.00 96.88 95 THR A CA 1
ATOM 718 C C . THR A 1 95 ? -3.768 -9.462 0.161 1.00 96.88 95 THR A C 1
ATOM 720 O O . THR A 1 95 ? -4.081 -9.352 1.346 1.00 96.88 95 THR A O 1
ATOM 723 N N . PHE A 1 96 ? -3.010 -10.476 -0.271 1.00 95.88 96 PHE A N 1
ATOM 724 C CA . PHE A 1 96 ? -2.530 -11.520 0.637 1.00 95.88 96 PHE A CA 1
ATOM 725 C C . PHE A 1 96 ? -1.614 -10.976 1.733 1.00 95.88 96 PHE A C 1
ATOM 727 O O . PHE A 1 96 ? -1.743 -11.383 2.888 1.00 95.88 96 PHE A O 1
ATOM 734 N N . MET A 1 97 ? -0.702 -10.069 1.381 1.00 97.81 97 MET A N 1
ATOM 735 C CA . MET A 1 97 ? 0.202 -9.428 2.328 1.00 97.81 97 MET A CA 1
ATOM 736 C C . MET A 1 97 ? -0.578 -8.686 3.416 1.00 97.81 97 MET A C 1
ATOM 738 O O . MET A 1 97 ? -0.307 -8.909 4.594 1.00 97.81 97 MET A O 1
ATOM 742 N N . LEU A 1 98 ? -1.568 -7.871 3.037 1.00 97.62 98 LEU A N 1
ATOM 743 C CA . LEU A 1 98 ? -2.403 -7.120 3.976 1.00 97.62 98 LEU A CA 1
ATOM 744 C C . LEU A 1 98 ? -3.221 -8.045 4.877 1.00 97.62 98 LEU A C 1
ATOM 746 O O . LEU A 1 98 ? -3.194 -7.869 6.091 1.00 97.62 98 LEU A O 1
ATOM 750 N N . ILE A 1 99 ? -3.871 -9.073 4.321 1.00 94.25 99 ILE A N 1
ATOM 751 C CA . ILE A 1 99 ? -4.657 -10.038 5.108 1.00 94.25 99 ILE A CA 1
ATOM 752 C C . ILE A 1 99 ? -3.817 -10.648 6.238 1.00 94.25 99 ILE A C 1
ATOM 754 O O . ILE A 1 99 ? -4.281 -10.734 7.373 1.00 94.25 99 ILE A O 1
ATOM 758 N N . GLN A 1 100 ? -2.567 -11.032 5.962 1.00 94.25 100 GLN A N 1
ATOM 759 C CA . GLN A 1 100 ? -1.699 -11.619 6.991 1.00 94.25 100 GLN A CA 1
ATOM 760 C C . GLN A 1 100 ? -1.081 -10.597 7.925 1.00 94.25 100 GLN A C 1
ATOM 762 O O . GLN A 1 100 ? -0.937 -10.870 9.112 1.00 94.25 100 GLN A O 1
ATOM 767 N N . MET A 1 101 ? -0.645 -9.457 7.393 1.00 96.00 101 MET A N 1
ATOM 768 C CA . MET A 1 101 ? -0.006 -8.409 8.181 1.00 96.00 101 MET A CA 1
ATOM 769 C C . MET A 1 101 ? -0.981 -7.850 9.227 1.00 96.00 101 MET A C 1
ATOM 771 O O . MET A 1 101 ? -0.612 -7.664 10.387 1.00 96.00 101 MET A O 1
ATOM 775 N N . LEU A 1 102 ? -2.237 -7.653 8.820 1.00 95.75 102 LEU A N 1
ATOM 776 C CA . LEU A 1 102 ? -3.319 -7.119 9.646 1.00 95.75 102 LEU A CA 1
ATOM 777 C C . LEU A 1 102 ? -4.070 -8.204 10.436 1.00 95.75 102 LEU A C 1
ATOM 779 O O . LEU A 1 102 ? -4.927 -7.878 11.252 1.00 95.75 102 LEU A O 1
ATOM 783 N N . ASP A 1 103 ? -3.740 -9.479 10.214 1.00 93.81 103 ASP A N 1
ATOM 784 C CA . ASP A 1 103 ? -4.365 -10.640 10.858 1.00 93.81 103 ASP A CA 1
ATOM 785 C C . ASP A 1 103 ? -5.897 -10.681 10.696 1.00 93.81 103 ASP A C 1
ATOM 787 O O . ASP A 1 103 ? -6.634 -10.999 11.630 1.00 93.81 103 ASP A O 1
ATOM 791 N N . LEU A 1 104 ? -6.381 -10.368 9.487 1.00 89.00 104 LEU A N 1
ATOM 792 C CA . LEU A 1 104 ? -7.816 -10.274 9.186 1.00 89.00 104 LEU A CA 1
ATOM 793 C C . LEU A 1 104 ? -8.531 -11.627 9.191 1.00 89.00 104 LEU A C 1
ATOM 795 O O . LEU A 1 104 ? -9.735 -11.669 9.041 1.00 89.00 104 LEU A O 1
ATOM 799 N N . GLU A 1 105 ? -7.839 -12.754 9.325 1.00 85.44 105 GLU A N 1
ATOM 800 C CA . GLU A 1 105 ? -8.501 -14.063 9.435 1.00 85.44 105 GLU A CA 1
ATOM 801 C C . GLU A 1 105 ? -8.862 -14.404 10.888 1.00 85.44 105 GLU A C 1
ATOM 803 O O . GLU A 1 105 ? -9.676 -15.295 11.141 1.00 85.44 105 GLU A O 1
ATOM 808 N N . ALA A 1 106 ? -8.279 -13.693 11.855 1.00 83.38 106 ALA A N 1
ATOM 809 C CA . ALA A 1 106 ? -8.517 -13.926 13.267 1.00 83.38 106 ALA A CA 1
ATOM 810 C C . ALA A 1 106 ? -9.781 -13.203 13.752 1.00 83.38 106 ALA A C 1
ATOM 812 O O . ALA A 1 106 ? -10.078 -12.079 13.363 1.00 83.38 106 ALA A O 1
ATOM 813 N N . VAL A 1 107 ? -10.495 -13.821 14.699 1.00 81.94 107 VAL A N 1
ATOM 814 C CA . VAL A 1 107 ? -11.642 -13.192 15.389 1.00 81.94 107 VAL A CA 1
ATOM 815 C C . VAL A 1 107 ? -11.218 -11.911 16.125 1.00 81.94 107 VAL A C 1
ATOM 817 O O . VAL A 1 107 ? -12.015 -10.994 16.307 1.00 81.94 107 VAL A O 1
ATOM 820 N N . LYS A 1 108 ? -9.952 -11.848 16.549 1.00 84.00 108 LYS A N 1
ATOM 821 C CA . LYS A 1 108 ? -9.310 -10.677 17.140 1.00 84.00 108 LYS A CA 1
ATOM 822 C C . LYS A 1 108 ? -7.857 -10.610 16.653 1.00 84.00 108 LYS A C 1
ATOM 824 O O . LYS A 1 108 ? -7.198 -11.652 16.706 1.00 84.00 108 LYS A O 1
ATOM 829 N N . PRO A 1 109 ? -7.338 -9.431 16.261 1.00 87.75 109 PRO A N 1
ATOM 830 C CA . PRO A 1 109 ? -5.957 -9.309 15.809 1.00 87.75 109 PRO A CA 1
ATOM 831 C C . PRO A 1 109 ? -4.958 -9.761 16.877 1.00 87.75 109 PRO A C 1
ATOM 833 O O . PRO A 1 109 ? -5.044 -9.347 18.037 1.00 87.75 109 PRO A O 1
ATOM 836 N N . ARG A 1 110 ? -3.999 -10.602 16.480 1.00 91.62 110 ARG A N 1
ATOM 837 C CA . ARG A 1 110 ? -2.893 -11.080 17.329 1.00 91.62 110 ARG A CA 1
ATOM 838 C C . ARG A 1 110 ? -1.638 -10.220 17.198 1.00 91.62 110 ARG A C 1
ATOM 840 O O . ARG A 1 110 ? -0.752 -10.303 18.044 1.00 91.62 110 ARG A O 1
ATOM 847 N N . THR A 1 111 ? -1.551 -9.415 16.140 1.00 92.75 111 THR A N 1
ATOM 848 C CA . THR A 1 111 ? -0.429 -8.509 15.875 1.00 92.75 111 THR A CA 1
ATOM 849 C C . THR A 1 111 ? -0.768 -7.090 16.322 1.00 92.75 111 THR A C 1
ATOM 851 O O . THR A 1 111 ? -1.927 -6.672 16.276 1.00 92.75 111 THR A O 1
ATOM 854 N N . LEU A 1 112 ? 0.248 -6.323 16.732 1.00 94.69 112 LEU A N 1
ATOM 855 C CA . LEU A 1 112 ? 0.062 -4.911 17.079 1.00 94.69 112 LEU A CA 1
ATOM 856 C C . LEU A 1 112 ? -0.424 -4.106 15.866 1.00 94.69 112 LEU A C 1
ATOM 858 O O . LEU A 1 112 ? -1.331 -3.299 16.003 1.00 94.69 112 LEU A O 1
ATOM 862 N N . VAL A 1 113 ? 0.114 -4.399 14.677 1.00 96.19 113 VAL A N 1
ATOM 863 C CA . VAL A 1 113 ? -0.289 -3.759 13.415 1.00 96.19 113 VAL A CA 1
ATOM 864 C C . VAL A 1 113 ? -1.775 -3.989 13.136 1.00 96.19 113 VAL A C 1
ATOM 866 O O . VAL A 1 113 ? -2.504 -3.039 12.863 1.00 96.19 113 VAL A O 1
ATOM 869 N N . GLY A 1 114 ? -2.252 -5.232 13.264 1.00 95.38 114 GLY A N 1
ATOM 870 C CA . GLY A 1 114 ? -3.667 -5.553 13.089 1.00 95.38 114 GLY A CA 1
ATOM 871 C C . GLY A 1 114 ? -4.554 -4.899 14.148 1.00 95.38 114 GLY A C 1
ATOM 872 O O . GLY A 1 114 ? -5.625 -4.387 13.828 1.00 95.38 114 GLY A O 1
ATOM 873 N N . ALA A 1 115 ? -4.099 -4.851 15.405 1.00 94.38 115 ALA A N 1
ATOM 874 C CA . ALA A 1 115 ? -4.819 -4.168 16.477 1.00 94.38 115 ALA A CA 1
ATOM 875 C C . ALA A 1 115 ? -4.912 -2.650 16.247 1.00 94.38 115 ALA A C 1
ATOM 877 O O . ALA A 1 115 ? -5.950 -2.062 16.546 1.00 94.38 115 ALA A O 1
ATOM 878 N N . THR A 1 116 ? -3.864 -2.021 15.708 1.00 95.44 116 THR A N 1
ATOM 879 C CA . THR A 1 116 ? -3.886 -0.605 15.321 1.00 95.44 116 THR A CA 1
ATOM 880 C C . THR A 1 116 ? -4.825 -0.375 14.145 1.00 95.44 116 THR A C 1
ATOM 882 O O . THR A 1 116 ? -5.703 0.477 14.237 1.00 95.44 116 THR A O 1
ATOM 885 N N . PHE A 1 117 ? -4.730 -1.182 13.085 1.00 95.94 117 PHE A N 1
ATOM 886 C CA . PHE A 1 117 ? -5.616 -1.049 11.929 1.00 95.94 117 PHE A CA 1
ATOM 887 C C . PHE A 1 117 ? -7.097 -1.224 12.284 1.00 95.94 117 PHE A C 1
ATOM 889 O O . PHE A 1 117 ? -7.946 -0.513 11.752 1.00 95.94 117 PHE A O 1
ATOM 896 N N . LEU A 1 118 ? -7.418 -2.113 13.230 1.00 92.94 118 LEU A N 1
ATOM 897 C CA . LEU A 1 118 ? -8.789 -2.290 13.705 1.00 92.94 118 LEU A CA 1
ATOM 898 C C . LEU A 1 118 ? -9.385 -0.998 14.292 1.00 92.94 118 LEU A C 1
ATOM 900 O O . LEU A 1 118 ? -10.596 -0.812 14.209 1.00 92.94 118 LEU A O 1
ATOM 904 N N . LYS A 1 119 ? -8.559 -0.102 14.852 1.00 92.81 119 LYS A N 1
ATOM 905 C CA . LYS A 1 119 ? -9.014 1.217 15.319 1.00 92.81 119 LYS A CA 1
ATOM 906 C C . LYS A 1 119 ? -9.434 2.098 14.143 1.00 92.81 119 LYS A C 1
ATOM 908 O O . LYS A 1 119 ? -10.539 2.619 14.167 1.00 92.81 119 LYS A O 1
ATOM 913 N N . PHE A 1 120 ? -8.620 2.176 13.087 1.00 93.94 120 PHE A N 1
ATOM 914 C CA . PHE A 1 120 ? -8.973 2.927 11.875 1.00 93.94 120 PHE A CA 1
ATOM 915 C C . PHE A 1 120 ? -10.232 2.372 11.206 1.00 93.94 120 PHE A C 1
ATOM 917 O O . PHE A 1 120 ? -11.110 3.129 10.804 1.00 93.94 120 PHE A O 1
ATOM 924 N N . LEU A 1 121 ? -10.357 1.043 11.136 1.00 92.50 121 LEU A N 1
ATOM 925 C CA . LEU A 1 121 ? -11.537 0.388 10.570 1.00 92.50 12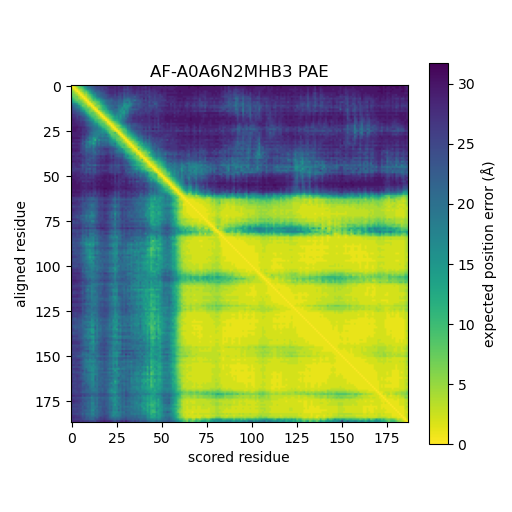1 LEU A CA 1
ATOM 926 C C . LEU A 1 121 ? -12.813 0.665 11.379 1.00 92.50 121 LEU A C 1
ATOM 928 O O . LEU A 1 121 ? -13.899 0.677 10.812 1.00 92.50 121 LEU A O 1
ATOM 932 N N . ALA A 1 122 ? -12.701 0.887 12.692 1.00 91.00 122 ALA A N 1
ATOM 933 C CA . ALA A 1 122 ? -13.845 1.243 13.529 1.00 91.00 122 ALA A CA 1
ATOM 934 C C . ALA A 1 122 ? -14.359 2.671 13.270 1.00 91.00 122 ALA A C 1
ATOM 936 O O . ALA A 1 122 ? -15.515 2.959 13.572 1.00 91.00 122 ALA A O 1
ATOM 937 N N . GLU A 1 123 ? -13.513 3.549 12.727 1.00 91.62 123 GLU A N 1
ATOM 938 C CA . GLU A 1 123 ? -13.842 4.947 12.429 1.00 91.62 123 GLU A CA 1
ATOM 939 C C . 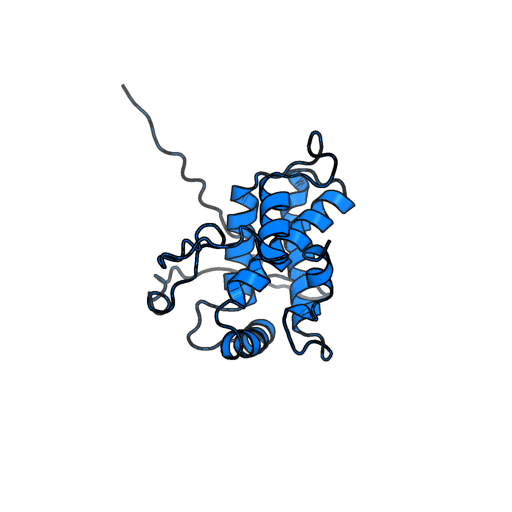GLU A 1 123 ? -14.194 5.170 10.951 1.00 91.62 123 GLU A C 1
ATOM 941 O O . GLU A 1 123 ? -14.924 6.106 10.624 1.00 91.62 123 GLU A O 1
ATOM 946 N N . ASN A 1 124 ? -13.710 4.305 10.055 1.00 88.12 124 ASN A N 1
ATOM 947 C CA . ASN A 1 124 ? -13.891 4.429 8.614 1.00 88.12 124 ASN A CA 1
ATOM 948 C C . ASN A 1 124 ? -14.142 3.059 7.957 1.00 88.12 124 ASN A C 1
ATOM 950 O O . ASN A 1 124 ? -13.228 2.245 7.810 1.00 88.12 124 ASN A O 1
ATOM 954 N N . ASP A 1 125 ? -15.366 2.839 7.464 1.00 89.38 125 ASP A N 1
ATOM 955 C CA . ASP A 1 125 ? -15.763 1.604 6.767 1.00 89.38 125 ASP A CA 1
ATOM 956 C C . ASP A 1 125 ? -14.950 1.346 5.481 1.00 89.38 125 ASP A C 1
ATOM 958 O O . ASP A 1 125 ? -14.826 0.205 5.039 1.00 89.38 125 ASP A O 1
ATOM 962 N N . SER A 1 126 ? -14.364 2.393 4.887 1.00 90.50 126 SER A N 1
ATOM 963 C CA . SER A 1 126 ? -13.490 2.316 3.705 1.00 90.50 126 SER A CA 1
ATOM 964 C C . SER A 1 126 ? -11.997 2.234 4.059 1.00 90.50 126 SER A C 1
ATOM 966 O O . SER A 1 126 ? -11.153 2.316 3.167 1.00 90.50 126 SER A O 1
ATOM 968 N N . ALA A 1 127 ? -11.632 2.064 5.338 1.00 94.06 127 ALA A N 1
ATOM 969 C CA . ALA A 1 127 ? -10.234 2.043 5.782 1.00 94.06 127 ALA A CA 1
ATOM 970 C C . ALA A 1 127 ? -9.396 0.967 5.076 1.00 94.06 127 ALA A C 1
ATOM 972 O O . ALA A 1 127 ? -8.232 1.199 4.752 1.00 94.06 127 ALA A O 1
ATOM 973 N N . PHE A 1 128 ? -9.972 -0.210 4.811 1.00 95.56 128 PHE A N 1
ATOM 974 C CA . PHE A 1 128 ? -9.258 -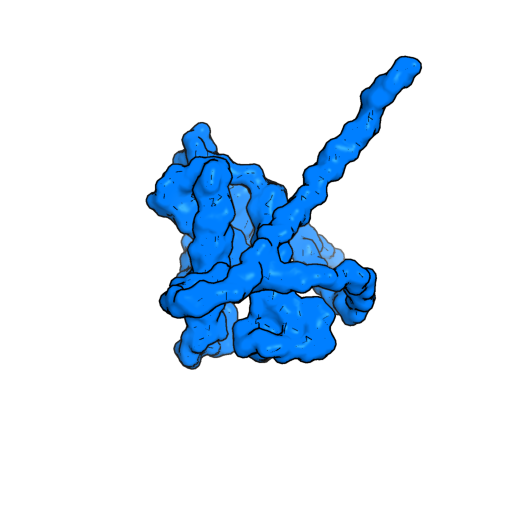1.265 4.090 1.00 95.56 128 PHE A CA 1
ATOM 975 C C . PHE A 1 128 ? -9.006 -0.891 2.628 1.00 95.56 128 PHE A C 1
ATOM 977 O O . PHE A 1 128 ? -7.893 -1.075 2.140 1.00 95.56 128 PHE A O 1
ATOM 984 N N . ASP A 1 129 ? -10.004 -0.324 1.951 1.00 93.88 129 ASP A N 1
ATOM 985 C CA . ASP A 1 129 ? -9.890 0.109 0.555 1.00 93.88 129 ASP A CA 1
ATOM 986 C C . ASP A 1 129 ? -8.854 1.230 0.417 1.00 93.88 129 ASP A C 1
ATOM 988 O O . ASP A 1 129 ? -8.014 1.215 -0.486 1.00 93.88 129 ASP A O 1
ATOM 992 N N . LEU A 1 130 ? -8.856 2.168 1.366 1.00 94.81 130 LEU A N 1
ATOM 993 C CA . LEU A 1 130 ? -7.872 3.237 1.441 1.00 94.81 130 LEU A CA 1
ATOM 994 C C . LEU A 1 130 ? -6.460 2.689 1.668 1.00 94.81 130 LEU A C 1
ATOM 996 O O . LEU A 1 130 ? -5.543 3.007 0.910 1.00 94.81 130 LEU A O 1
ATOM 1000 N N . LEU A 1 131 ? -6.287 1.819 2.667 1.00 96.81 131 LEU A N 1
ATOM 1001 C CA . LEU A 1 131 ? -5.003 1.191 2.964 1.00 96.81 131 LEU A CA 1
ATOM 1002 C C . LEU A 1 131 ? -4.497 0.354 1.783 1.00 96.81 131 LEU A C 1
ATOM 1004 O O . LEU A 1 131 ? -3.301 0.365 1.491 1.00 96.81 131 LEU A O 1
ATOM 1008 N N . TYR A 1 132 ? -5.387 -0.337 1.069 1.00 97.31 132 TYR A N 1
ATOM 1009 C CA . TYR A 1 132 ? -5.051 -1.066 -0.151 1.00 97.31 132 TYR A CA 1
ATOM 1010 C C . TYR A 1 132 ? -4.495 -0.130 -1.228 1.00 97.31 132 TYR A C 1
ATOM 1012 O O . TYR A 1 132 ? -3.424 -0.402 -1.774 1.00 97.31 132 TYR A O 1
ATOM 1020 N N . CYS A 1 133 ? -5.162 0.999 -1.485 1.00 96.25 133 CYS A N 1
ATOM 1021 C CA . CYS A 1 133 ? -4.690 2.013 -2.428 1.00 96.25 133 CYS A CA 1
ATOM 1022 C C . CYS A 1 133 ? -3.322 2.583 -2.026 1.00 96.25 133 CYS A C 1
ATOM 1024 O O . CYS A 1 133 ? -2.425 2.641 -2.870 1.00 96.25 133 CYS A O 1
ATOM 1026 N N . ILE A 1 134 ? -3.133 2.934 -0.745 1.00 97.12 134 ILE A N 1
ATOM 1027 C CA . ILE A 1 134 ? -1.848 3.422 -0.208 1.00 97.12 134 ILE A CA 1
ATOM 1028 C C . ILE A 1 134 ? -0.755 2.383 -0.458 1.00 97.12 134 ILE A C 1
ATOM 1030 O O . ILE A 1 134 ? 0.300 2.696 -1.002 1.00 97.12 134 ILE A O 1
ATOM 1034 N N . THR A 1 135 ? -1.030 1.126 -0.113 1.00 98.44 135 THR A N 1
ATOM 1035 C CA . THR A 1 135 ? -0.073 0.022 -0.243 1.00 98.44 135 THR A CA 1
ATOM 1036 C C . THR A 1 135 ? 0.319 -0.215 -1.697 1.00 98.44 135 THR A C 1
ATOM 1038 O O . THR A 1 135 ? 1.489 -0.444 -1.995 1.00 98.44 135 THR A O 1
ATOM 1041 N N . PHE A 1 136 ? -0.643 -0.151 -2.619 1.00 97.69 136 PHE A N 1
ATOM 1042 C CA . PHE A 1 136 ? -0.376 -0.341 -4.040 1.00 97.69 136 PHE A CA 1
ATOM 1043 C C . PHE A 1 136 ? 0.472 0.800 -4.598 1.00 97.69 136 PHE A C 1
ATOM 1045 O O . PHE A 1 136 ? 1.455 0.540 -5.290 1.00 97.69 136 PHE A O 1
ATOM 1052 N N . LYS A 1 137 ? 0.147 2.052 -4.259 1.00 96.12 137 LYS A N 1
ATOM 1053 C CA . LYS A 1 137 ? 0.969 3.200 -4.655 1.00 96.12 137 LYS A CA 1
ATOM 1054 C C . LYS A 1 137 ? 2.371 3.151 -4.060 1.00 96.12 137 LYS A C 1
ATOM 1056 O O . LYS A 1 137 ? 3.324 3.427 -4.778 1.00 96.12 137 LYS A O 1
ATOM 1061 N N . LEU A 1 138 ? 2.512 2.747 -2.800 1.00 97.81 138 LEU A N 1
ATOM 1062 C CA . LEU A 1 138 ? 3.817 2.554 -2.174 1.00 97.81 138 LEU A CA 1
ATOM 1063 C C . LEU A 1 138 ? 4.644 1.493 -2.912 1.00 97.81 138 LEU A C 1
ATOM 1065 O O . LEU A 1 138 ? 5.794 1.749 -3.260 1.00 97.81 138 LEU A O 1
ATOM 1069 N N . MET A 1 139 ? 4.045 0.337 -3.207 1.00 97.75 139 MET A N 1
ATOM 1070 C CA . MET A 1 139 ? 4.707 -0.727 -3.965 1.00 97.75 139 MET A CA 1
ATOM 1071 C C . MET A 1 139 ? 5.150 -0.237 -5.345 1.00 97.75 139 MET A C 1
ATOM 1073 O O . MET A 1 139 ? 6.285 -0.459 -5.761 1.00 97.75 139 MET A O 1
ATOM 1077 N N . ASP A 1 140 ? 4.266 0.476 -6.044 1.00 96.31 140 ASP A N 1
ATOM 1078 C CA . ASP A 1 140 ? 4.546 1.037 -7.361 1.00 96.31 140 ASP A CA 1
ATOM 1079 C C . ASP A 1 140 ? 5.676 2.075 -7.332 1.00 96.31 140 ASP A C 1
ATOM 1081 O O . ASP A 1 140 ? 6.554 2.059 -8.196 1.00 96.31 140 ASP A O 1
ATOM 1085 N N . HIS A 1 141 ? 5.693 2.930 -6.311 1.00 95.44 141 HIS A N 1
ATOM 1086 C CA . HIS A 1 141 ? 6.751 3.906 -6.090 1.00 95.44 141 HIS A CA 1
ATOM 1087 C C . HIS A 1 141 ? 8.103 3.227 -5.827 1.00 95.44 141 HIS A C 1
ATOM 1089 O O . HIS A 1 141 ? 9.104 3.593 -6.446 1.00 95.44 141 HIS A O 1
ATOM 1095 N N . GLU A 1 142 ? 8.154 2.224 -4.944 1.00 95.88 142 GLU A N 1
ATOM 1096 C CA . GLU A 1 142 ? 9.376 1.452 -4.687 1.00 95.88 142 GLU A CA 1
ATOM 1097 C C . GLU A 1 142 ? 9.876 0.751 -5.955 1.00 95.88 142 GLU A C 1
ATOM 1099 O O . GLU A 1 142 ? 11.065 0.821 -6.271 1.00 95.88 142 GLU A O 1
ATOM 1104 N N . TRP A 1 143 ? 8.961 0.139 -6.714 1.00 96.25 143 TRP A N 1
ATOM 1105 C CA . TRP A 1 143 ? 9.260 -0.522 -7.980 1.00 96.25 143 TRP A CA 1
ATOM 1106 C C . TRP A 1 143 ? 9.932 0.425 -8.979 1.00 96.25 143 TRP A C 1
ATOM 1108 O O . TRP A 1 143 ? 10.968 0.094 -9.558 1.00 96.25 143 TRP A O 1
ATOM 1118 N N . LEU A 1 144 ? 9.362 1.617 -9.171 1.00 94.69 144 LEU A N 1
ATOM 1119 C CA . LEU A 1 144 ? 9.911 2.625 -10.077 1.00 94.69 144 LEU A CA 1
ATOM 1120 C C . LEU A 1 144 ? 11.238 3.203 -9.572 1.00 94.69 144 LEU A C 1
ATOM 1122 O O . LEU A 1 144 ? 12.152 3.411 -10.369 1.00 94.69 144 LEU A O 1
ATOM 1126 N N . THR A 1 145 ? 11.359 3.432 -8.262 1.00 94.00 145 THR A N 1
ATOM 1127 C CA . THR A 1 145 ? 12.553 4.022 -7.634 1.00 94.00 145 THR A CA 1
ATOM 1128 C C . THR A 1 145 ? 13.800 3.191 -7.906 1.00 94.00 145 THR A C 1
ATOM 1130 O O . THR A 1 145 ? 14.848 3.741 -8.242 1.00 94.00 145 THR A O 1
ATOM 1133 N N . ILE A 1 146 ? 13.691 1.867 -7.778 1.00 93.88 146 ILE A N 1
ATOM 1134 C CA . ILE A 1 146 ? 14.831 0.967 -7.981 1.00 93.88 146 ILE A CA 1
ATOM 1135 C C . ILE A 1 146 ? 14.932 0.439 -9.412 1.00 93.88 146 ILE A 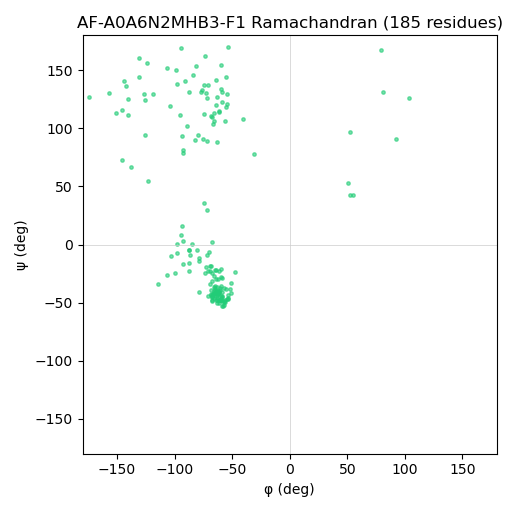C 1
ATOM 1137 O O . ILE A 1 146 ? 15.807 -0.381 -9.671 1.00 93.88 146 ILE A O 1
ATOM 1141 N N . GLN A 1 147 ? 14.052 0.881 -10.321 1.00 94.44 147 GLN A N 1
ATOM 1142 C CA . GLN A 1 147 ? 13.950 0.333 -11.677 1.00 94.44 147 GLN A CA 1
ATOM 1143 C C . GLN A 1 147 ? 13.855 -1.198 -11.631 1.00 94.44 147 GLN A C 1
ATOM 1145 O O . GLN A 1 147 ? 14.664 -1.927 -12.203 1.00 94.44 147 GLN A O 1
ATOM 1150 N N . ALA A 1 148 ? 12.895 -1.681 -10.845 1.00 94.69 148 ALA A N 1
ATOM 1151 C CA . ALA A 1 148 ? 12.779 -3.088 -10.516 1.00 94.69 148 ALA A CA 1
ATOM 1152 C C . ALA A 1 148 ? 12.490 -3.938 -11.755 1.00 94.69 148 ALA A C 1
ATOM 1154 O O . ALA A 1 148 ? 11.680 -3.593 -12.622 1.00 94.69 148 ALA A O 1
ATOM 1155 N N . SER A 1 149 ? 13.115 -5.109 -11.787 1.00 92.94 149 SER A N 1
ATOM 1156 C CA . SER A 1 149 ? 12.764 -6.181 -12.703 1.00 92.94 149 SER A CA 1
ATOM 1157 C C . SER A 1 149 ? 11.800 -7.162 -12.036 1.00 92.94 149 SER A C 1
ATOM 1159 O O . SER A 1 149 ? 11.627 -7.185 -10.817 1.00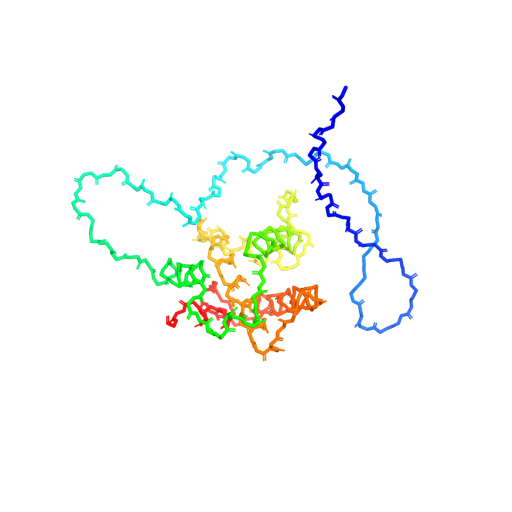 92.94 149 SER A O 1
ATOM 1161 N N . TYR A 1 150 ? 11.228 -8.072 -12.827 1.00 91.56 150 TYR A N 1
ATOM 1162 C CA . TYR A 1 150 ? 10.432 -9.183 -12.295 1.00 91.56 150 TYR A CA 1
ATOM 1163 C C . TYR A 1 150 ? 11.153 -9.979 -11.191 1.00 91.56 150 TYR A C 1
ATOM 1165 O O . TYR A 1 150 ? 10.514 -10.450 -10.250 1.00 91.56 150 TYR A O 1
ATOM 1173 N N . MET A 1 151 ? 12.481 -10.104 -11.271 1.00 95.44 151 MET A N 1
ATOM 1174 C CA . MET A 1 151 ? 13.269 -10.842 -10.279 1.00 95.44 151 MET A CA 1
ATOM 1175 C C . MET A 1 151 ? 13.271 -10.162 -8.905 1.00 95.44 151 MET A C 1
ATOM 1177 O O . MET A 1 151 ? 13.411 -10.839 -7.886 1.00 95.44 151 MET A O 1
ATOM 1181 N N . ASP A 1 152 ? 13.040 -8.851 -8.871 1.00 96.19 152 ASP A N 1
ATOM 1182 C CA . ASP A 1 152 ? 13.035 -8.034 -7.660 1.00 96.19 152 ASP A CA 1
ATOM 1183 C C . ASP A 1 152 ? 11.662 -8.005 -6.978 1.00 96.19 152 ASP A C 1
ATOM 1185 O O . ASP A 1 152 ? 11.530 -7.482 -5.874 1.00 96.19 152 ASP A O 1
ATOM 1189 N N . PHE A 1 153 ? 10.635 -8.616 -7.579 1.00 95.19 153 PHE A N 1
ATOM 1190 C CA . PHE A 1 153 ? 9.252 -8.518 -7.107 1.00 95.19 153 PHE A CA 1
ATOM 1191 C C . PHE A 1 153 ? 9.080 -8.887 -5.632 1.00 95.19 153 PHE A C 1
ATOM 1193 O O . PHE A 1 153 ? 8.455 -8.153 -4.870 1.00 95.19 153 PHE A O 1
ATOM 1200 N N . ASN A 1 154 ? 9.683 -9.991 -5.189 1.00 95.25 154 ASN A N 1
ATOM 1201 C CA . ASN A 1 154 ? 9.604 -10.391 -3.783 1.00 95.25 154 ASN A CA 1
ATOM 1202 C C . ASN A 1 154 ? 10.345 -9.421 -2.850 1.00 95.25 154 ASN A C 1
ATOM 1204 O O . ASN A 1 154 ? 9.940 -9.257 -1.700 1.00 95.25 154 ASN A O 1
ATOM 1208 N N . ALA A 1 155 ? 11.427 -8.796 -3.326 1.00 97.44 155 ALA A N 1
ATOM 1209 C CA . ALA A 1 155 ? 12.175 -7.808 -2.558 1.00 97.44 155 ALA A CA 1
ATOM 1210 C C . ALA A 1 155 ? 11.370 -6.511 -2.405 1.00 97.44 155 ALA A C 1
ATOM 1212 O O . ALA A 1 155 ? 11.255 -6.019 -1.284 1.00 97.44 155 ALA A O 1
ATOM 1213 N N . VAL A 1 156 ? 10.738 -6.033 -3.484 1.00 98.06 156 VAL A N 1
ATOM 1214 C CA . VAL A 1 156 ? 9.823 -4.880 -3.456 1.00 98.06 156 VAL A CA 1
ATOM 1215 C C . VAL A 1 156 ? 8.659 -5.155 -2.505 1.00 98.06 156 VAL A C 1
ATOM 1217 O O . VAL A 1 156 ? 8.476 -4.423 -1.543 1.00 98.06 156 VAL A O 1
ATOM 1220 N N . MET A 1 157 ? 7.954 -6.282 -2.656 1.00 97.94 157 MET A N 1
ATOM 1221 C CA . MET A 1 157 ? 6.849 -6.648 -1.754 1.00 97.94 157 MET A CA 1
ATOM 1222 C C . MET A 1 157 ? 7.271 -6.691 -0.276 1.00 97.94 157 MET A C 1
ATOM 1224 O O . MET A 1 157 ? 6.512 -6.288 0.607 1.00 97.94 157 MET A O 1
ATOM 1228 N N . LYS A 1 158 ? 8.482 -7.182 0.015 1.00 97.94 158 LYS A N 1
ATOM 1229 C CA . LYS A 1 158 ? 9.023 -7.205 1.378 1.00 97.94 158 LYS A CA 1
ATOM 1230 C C . LYS A 1 158 ? 9.322 -5.794 1.893 1.00 97.94 158 LYS A C 1
ATOM 1232 O O . LYS A 1 158 ? 9.002 -5.514 3.046 1.00 97.94 158 LYS A O 1
ATOM 1237 N N . SER A 1 159 ? 9.911 -4.933 1.065 1.00 98.44 159 SER A N 1
ATOM 1238 C CA . SER A 1 159 ? 10.181 -3.533 1.412 1.00 98.44 159 SER A CA 1
ATOM 1239 C C . SER A 1 159 ? 8.883 -2.782 1.703 1.00 98.44 159 SER A C 1
ATOM 1241 O O . SER A 1 159 ? 8.726 -2.256 2.807 1.00 98.44 159 SER A O 1
ATOM 1243 N N . THR A 1 160 ? 7.902 -2.891 0.801 1.00 98.50 160 THR A N 1
ATOM 1244 C CA . THR A 1 160 ? 6.568 -2.292 0.929 1.00 98.50 160 THR A CA 1
ATOM 1245 C C . THR A 1 160 ? 5.916 -2.703 2.246 1.00 98.50 160 THR A C 1
ATOM 1247 O O . THR A 1 160 ? 5.424 -1.857 2.991 1.00 98.50 160 THR A O 1
ATOM 1250 N N . ARG A 1 161 ? 5.953 -4.003 2.580 1.00 98.50 161 ARG A N 1
ATOM 1251 C CA . ARG A 1 161 ? 5.435 -4.512 3.856 1.00 98.50 161 ARG A CA 1
ATOM 1252 C C . ARG A 1 161 ? 6.122 -3.858 5.049 1.00 98.50 161 ARG A C 1
ATOM 1254 O O . ARG A 1 161 ? 5.448 -3.362 5.943 1.00 98.50 161 ARG A O 1
ATOM 1261 N N . CYS A 1 162 ? 7.454 -3.889 5.082 1.00 98.38 162 CYS A N 1
ATOM 1262 C CA . CYS A 1 162 ? 8.226 -3.366 6.206 1.00 98.38 162 CYS A CA 1
ATOM 1263 C C . CYS A 1 162 ? 8.018 -1.859 6.389 1.00 98.38 162 CYS A C 1
ATOM 1265 O O . CYS A 1 162 ? 7.978 -1.377 7.521 1.00 98.38 162 CYS A O 1
ATOM 1267 N N . GLN A 1 163 ? 7.881 -1.113 5.294 1.00 98.38 163 GLN A N 1
ATOM 1268 C CA . GLN A 1 163 ? 7.555 0.303 5.351 1.00 98.38 163 GLN A CA 1
ATOM 1269 C C . GLN A 1 163 ? 6.152 0.529 5.916 1.00 98.38 163 GLN A C 1
ATOM 1271 O O . GLN A 1 163 ? 6.000 1.326 6.838 1.00 98.38 163 GLN A O 1
ATOM 1276 N N . LEU A 1 164 ? 5.158 -0.222 5.448 1.00 98.19 164 LEU A N 1
ATOM 1277 C CA . LEU A 1 164 ? 3.787 -0.082 5.922 1.00 98.19 164 LEU A CA 1
ATOM 1278 C C . LEU A 1 164 ? 3.623 -0.461 7.403 1.00 98.19 164 LEU A C 1
ATOM 1280 O O . LEU A 1 164 ? 2.952 0.250 8.145 1.00 98.19 164 LEU A O 1
ATOM 1284 N N . GLU A 1 165 ? 4.271 -1.541 7.857 1.00 98.00 165 GLU A N 1
ATOM 1285 C CA . GLU A 1 165 ? 4.300 -1.928 9.276 1.00 98.00 165 GLU A CA 1
ATOM 1286 C C . GLU A 1 165 ? 4.905 -0.813 10.142 1.00 98.00 165 GLU A C 1
ATOM 1288 O O . GLU A 1 165 ? 4.389 -0.523 11.218 1.00 98.00 165 GLU A O 1
ATOM 1293 N N . ARG A 1 166 ? 5.974 -0.160 9.668 1.00 97.88 166 ARG A N 1
ATOM 1294 C CA . ARG A 1 166 ? 6.608 0.958 10.378 1.00 97.88 166 ARG A CA 1
ATOM 1295 C C . ARG A 1 166 ? 5.695 2.179 10.454 1.00 97.88 166 ARG A C 1
ATOM 1297 O O . ARG A 1 166 ? 5.617 2.789 11.514 1.00 97.88 166 ARG A O 1
ATOM 1304 N N . GLU A 1 167 ? 5.029 2.539 9.359 1.00 97.62 167 GLU A N 1
ATOM 1305 C CA . GLU A 1 167 ? 4.141 3.707 9.328 1.00 97.62 167 GLU A CA 1
ATOM 1306 C C . GLU A 1 167 ? 2.899 3.485 10.205 1.00 97.62 167 GLU A C 1
ATOM 1308 O O . GLU A 1 167 ? 2.594 4.329 11.039 1.00 97.62 167 GLU A O 1
ATOM 1313 N N . LEU A 1 168 ? 2.251 2.317 10.123 1.00 96.50 168 LEU A N 1
ATOM 1314 C CA . LEU A 1 168 ? 1.074 1.985 10.942 1.00 96.50 168 LEU A CA 1
ATOM 1315 C C . LEU A 1 168 ? 1.358 1.907 12.448 1.00 96.50 168 LEU A C 1
ATOM 1317 O O . LEU A 1 168 ? 0.429 1.983 13.248 1.00 96.50 168 LEU A O 1
ATOM 1321 N N . LEU A 1 169 ? 2.610 1.686 12.845 1.00 96.44 169 LEU A N 1
ATOM 1322 C CA . LEU A 1 169 ? 3.016 1.620 14.251 1.00 96.44 169 LEU A CA 1
ATOM 1323 C C . LEU A 1 169 ? 3.607 2.934 14.773 1.00 96.44 169 LEU A C 1
ATOM 1325 O O . LEU A 1 169 ? 4.013 2.987 15.933 1.00 96.44 169 LEU A O 1
ATOM 1329 N N . SER A 1 170 ? 3.676 3.968 13.937 1.00 95.81 170 SER A N 1
ATOM 1330 C CA . SER A 1 170 ? 4.169 5.280 14.339 1.00 95.81 170 SER A CA 1
ATOM 1331 C C . SER A 1 170 ? 3.163 5.977 15.262 1.00 95.81 170 SER A C 1
ATOM 1333 O O . SER A 1 170 ? 1.959 5.941 15.016 1.00 95.81 170 SER A O 1
ATOM 1335 N N . GLU A 1 171 ? 3.654 6.616 16.327 1.00 91.50 171 GLU A N 1
ATOM 1336 C CA . GLU A 1 171 ? 2.809 7.246 17.358 1.00 91.50 171 GLU A CA 1
ATOM 1337 C C . GLU A 1 171 ? 2.071 8.494 16.848 1.00 91.50 171 GLU A C 1
ATOM 1339 O O . GLU A 1 171 ? 1.020 8.845 17.377 1.00 91.50 171 GLU A O 1
ATOM 1344 N N . ASP A 1 172 ? 2.597 9.121 15.793 1.00 91.44 172 ASP A N 1
ATOM 1345 C CA . ASP A 1 172 ? 2.058 10.346 15.192 1.00 91.44 172 ASP A CA 1
ATOM 1346 C C . ASP A 1 172 ? 0.863 10.096 14.250 1.00 91.44 172 ASP A C 1
ATOM 1348 O O . ASP A 1 172 ? 0.283 11.045 13.728 1.00 91.44 172 ASP A O 1
ATOM 1352 N N . ILE A 1 173 ? 0.499 8.833 14.001 1.00 93.25 173 ILE A N 1
ATOM 1353 C CA . ILE A 1 173 ? -0.544 8.466 13.036 1.00 93.25 173 ILE A CA 1
ATOM 1354 C C . ILE A 1 173 ? -1.876 8.284 13.753 1.00 93.25 173 ILE A C 1
ATOM 1356 O O . ILE A 1 173 ? -2.072 7.328 14.509 1.00 93.25 173 ILE A O 1
ATOM 1360 N N . THR A 1 174 ? -2.813 9.193 13.479 1.00 90.56 174 THR A N 1
ATOM 1361 C CA . THR A 1 174 ? -4.168 9.162 14.050 1.00 90.56 174 THR A CA 1
ATOM 1362 C C . THR A 1 174 ? -5.227 8.745 13.038 1.00 90.56 174 THR A C 1
ATOM 1364 O O . THR A 1 174 ? -6.228 8.146 13.420 1.00 90.56 174 THR A O 1
ATOM 1367 N N . LEU A 1 175 ? -4.970 8.989 11.753 1.00 93.75 175 LEU A N 1
ATOM 1368 C CA . LEU A 1 175 ? -5.788 8.600 10.611 1.00 93.75 175 LEU A CA 1
ATOM 1369 C C . LEU A 1 175 ? -4.913 7.920 9.549 1.00 93.75 175 LEU A C 1
ATOM 1371 O O . LEU A 1 175 ? -3.695 8.098 9.521 1.00 93.75 175 LEU A O 1
ATOM 1375 N N . LEU A 1 176 ? -5.515 7.156 8.633 1.00 94.25 176 LEU A N 1
ATOM 1376 C CA . LEU A 1 176 ? -4.758 6.542 7.530 1.00 94.25 176 LEU A CA 1
ATOM 1377 C C . LEU A 1 176 ? -4.192 7.590 6.564 1.00 94.25 176 LEU A C 1
ATOM 1379 O O . LEU A 1 176 ? -3.165 7.363 5.930 1.00 94.25 176 LEU A O 1
ATOM 1383 N N . GLU A 1 177 ? -4.846 8.739 6.468 1.00 93.88 177 GLU A N 1
ATOM 1384 C CA . GLU A 1 177 ? -4.436 9.891 5.677 1.00 93.88 177 GLU A CA 1
ATOM 1385 C C . GLU A 1 177 ? -3.175 10.580 6.230 1.00 93.88 177 GLU A C 1
ATOM 1387 O O . GLU A 1 177 ? -2.495 11.284 5.484 1.00 93.88 177 GLU A O 1
ATOM 1392 N N . ASP A 1 178 ? -2.820 10.338 7.499 1.00 94.75 178 ASP A N 1
ATOM 1393 C CA . ASP A 1 178 ? -1.584 10.847 8.112 1.00 94.75 178 ASP A CA 1
ATOM 1394 C C . ASP A 1 178 ? -0.353 10.018 7.703 1.00 94.75 178 ASP A C 1
ATOM 1396 O O . ASP A 1 178 ? 0.787 10.438 7.922 1.00 94.75 178 ASP A O 1
ATOM 1400 N N . LEU A 1 179 ? -0.554 8.823 7.128 1.00 95.81 179 LEU A N 1
ATOM 1401 C CA . LEU A 1 179 ? 0.547 7.949 6.731 1.00 95.81 179 LEU A CA 1
ATOM 1402 C C . LEU A 1 179 ? 1.443 8.666 5.708 1.00 95.81 179 LEU A C 1
ATOM 1404 O O . LEU A 1 179 ? 0.935 9.176 4.708 1.00 95.81 179 LEU A O 1
ATOM 1408 N N . PRO A 1 180 ? 2.780 8.639 5.859 1.00 96.50 180 PRO A N 1
ATOM 1409 C CA . PRO A 1 180 ? 3.686 9.215 4.867 1.00 96.50 180 PRO A CA 1
ATOM 1410 C C . PRO A 1 180 ? 3.410 8.710 3.444 1.00 96.50 180 PRO A C 1
ATOM 1412 O O . PRO A 1 180 ? 3.424 9.493 2.492 1.00 96.50 180 PRO A O 1
ATOM 1415 N N . SER A 1 181 ? 3.074 7.425 3.296 1.00 96.81 181 SER A N 1
ATOM 1416 C CA . SER A 1 181 ? 2.736 6.823 2.003 1.00 96.81 181 SER A CA 1
ATOM 1417 C C . SER A 1 181 ? 1.409 7.310 1.407 1.00 96.81 181 SER A C 1
ATOM 1419 O O . SER A 1 181 ? 1.209 7.179 0.200 1.00 96.81 181 SER A O 1
ATOM 1421 N N . TYR A 1 182 ? 0.509 7.911 2.194 1.00 95.31 182 TYR A N 1
ATOM 1422 C CA . TYR A 1 182 ? -0.722 8.518 1.675 1.00 95.31 182 TYR A CA 1
ATOM 1423 C C . TYR A 1 182 ? -0.429 9.673 0.710 1.00 95.31 182 TYR A C 1
ATOM 1425 O O . TYR A 1 182 ? -1.156 9.873 -0.263 1.00 95.31 182 TYR A O 1
ATOM 1433 N N . THR A 1 183 ? 0.690 10.380 0.898 1.00 93.25 183 THR A N 1
ATOM 1434 C CA . 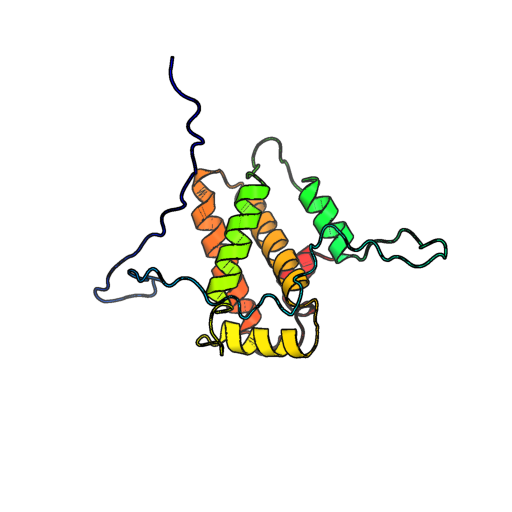THR A 1 183 ? 1.112 11.472 0.003 1.00 93.25 183 THR A CA 1
ATOM 1435 C C . THR A 1 183 ? 1.326 11.025 -1.446 1.00 93.25 183 THR A C 1
ATOM 1437 O O . THR A 1 183 ? 1.234 11.850 -2.348 1.00 93.25 183 THR A O 1
ATOM 1440 N N . LEU A 1 184 ? 1.545 9.727 -1.692 1.00 92.62 184 LEU A N 1
ATOM 1441 C CA . LEU A 1 184 ? 1.653 9.143 -3.033 1.00 92.62 184 LEU A CA 1
ATOM 1442 C C . LEU A 1 184 ? 0.299 9.053 -3.759 1.00 92.62 184 LEU A C 1
ATOM 1444 O O . LEU A 1 184 ? 0.262 8.921 -4.980 1.00 92.62 184 LEU A O 1
ATOM 1448 N N . LEU A 1 185 ? -0.817 9.107 -3.023 1.00 87.75 185 LEU A N 1
ATOM 1449 C CA . LEU A 1 185 ? -2.167 9.138 -3.592 1.00 87.75 185 LEU A CA 1
ATOM 1450 C C . LEU A 1 185 ? -2.643 10.557 -3.917 1.00 87.75 185 LEU A C 1
ATOM 1452 O O . LEU A 1 185 ? -3.543 10.719 -4.735 1.00 87.75 185 LEU A O 1
ATOM 1456 N N . ALA A 1 186 ? -2.075 11.571 -3.268 1.00 73.12 186 ALA A N 1
ATOM 1457 C CA . ALA A 1 186 ? -2.535 12.958 -3.342 1.00 73.12 186 ALA A CA 1
ATOM 1458 C C . ALA A 1 186 ? -1.812 13.806 -4.413 1.00 73.12 186 ALA A C 1
ATOM 1460 O O . ALA A 1 186 ? -1.877 15.035 -4.348 1.00 73.12 186 ALA A O 1
ATOM 1461 N N . GLN A 1 187 ? -1.112 13.166 -5.359 1.00 61.84 187 GLN A N 1
ATOM 1462 C CA . GLN A 1 187 ? -0.343 13.814 -6.435 1.00 61.84 187 GLN A CA 1
ATOM 1463 C C . GLN A 1 187 ? -1.175 14.059 -7.698 1.00 61.84 187 GLN A C 1
ATOM 1465 O O . GLN A 1 187 ? -2.066 13.233 -8.003 1.00 61.84 187 GLN A O 1
#

Solvent-accessible surface area (backbone atoms only — not comparable to full-atom values): 12017 Å² total; per-residue (Å²): 139,82,85,82,79,78,83,75,81,75,85,79,80,84,58,45,80,91,80,87,86,79,100,68,95,74,53,59,84,88,78,94,66,86,75,77,74,82,63,82,82,62,80,80,72,58,92,88,64,86,79,79,93,65,101,60,92,70,78,88,73,65,53,63,57,57,46,36,52,50,40,58,74,68,52,69,71,73,74,49,95,81,46,64,72,63,64,69,61,50,52,54,51,51,53,53,51,49,41,61,59,37,27,69,86,48,100,60,47,85,40,70,55,12,49,45,50,51,55,51,44,75,78,30,91,56,39,64,60,50,51,50,51,31,50,50,46,41,39,51,50,52,34,60,73,69,62,36,52,78,89,40,47,68,57,42,56,49,49,42,49,56,51,50,54,52,49,65,66,37,89,88,50,88,51,76,77,60,33,79,53,34,60,68,36,73,110

Secondary structure (DSSP, 8-state):
-----------PPP-----S-SS--------------TTTTS----TT-------S-------HHHHHHHHHHTT-SS-TTTS---HHHHHHHHHHHHHHHTTTTSSS--SHHHHHHHHHHHH-TTHHHHHHHHHHHHHHHHHHHTT--GGGHHHHHHHHHHHHHHHHT-TT-SSGGGSGGGGGT--

Organism: Salix viminalis (NCBI:txid40686)

Foldseek 3Di:
DDDDPDPDPDPDDDADDDDDDDDDDGHHDDDPDPQDPPPVPQDPPDLPDPPDPDPDDDPPDDDLLNVLVVCVVVVVDADCVQQDDDPVVLLVLLVVLCCVLLVVSDPAGPDPLVNLLVVQCVVDVCSVVLVSSLLSLQLVVLSRVVSDDPVCNVVSSVVSSVLSSVQSPDPPDPHPCPGPSVVSSND